Protein AF-A0A7V6CQY5-F1 (afdb_monomer)

Foldseek 3Di:
DPPPWPDQPDPQAAALLVDDLVRSLCCLLPDDCVVLGHYTHPDLQSVLVSLLVCLQCLLVVLVVGDLVSVLSSLCCCLAPSNVNLVSLVPPVHDLVSSLSNLQSNLRNLQNHVLPCLPVHLNPSLLCNLVSNQVCHLCNPVHADPVRCCVVLVDPLVVLLVCLLPDPVLLVSLLVVLVVSLVPDDPSSVSSLVSNLVSLLSQCVSPRPSSVSSSLSSLLRSSHNCSLVSLVVVCVVCVVVDDSVRSSVSSSSNSSSDD

Structure (mmCIF, N/CA/C/O backbone):
data_AF-A0A7V6CQY5-F1
#
_entry.id   AF-A0A7V6CQY5-F1
#
loop_
_atom_site.group_PDB
_atom_site.id
_atom_site.type_symbol
_atom_site.label_atom_id
_atom_site.label_alt_id
_atom_site.label_comp_id
_atom_site.label_asym_id
_atom_site.label_entity_id
_atom_site.label_seq_id
_atom_site.pdbx_PDB_ins_code
_atom_site.Cartn_x
_atom_site.Cartn_y
_atom_site.Cartn_z
_atom_site.occupancy
_atom_site.B_iso_or_equiv
_atom_site.auth_seq_id
_atom_site.auth_comp_id
_atom_site.auth_asym_id
_atom_site.auth_atom_id
_atom_site.pdbx_PDB_model_num
ATOM 1 N N . MET A 1 1 ? 4.030 -16.998 19.213 1.00 42.91 1 MET A N 1
ATOM 2 C CA . MET A 1 1 ? 3.483 -15.750 18.645 1.00 42.91 1 MET A CA 1
ATOM 3 C C . MET A 1 1 ? 3.712 -14.657 19.669 1.00 42.91 1 MET A C 1
ATOM 5 O O . MET A 1 1 ? 3.220 -14.803 20.781 1.00 42.91 1 MET A O 1
ATOM 9 N N . ARG A 1 2 ? 4.532 -13.644 19.360 1.00 42.75 2 ARG A N 1
ATOM 10 C CA . ARG A 1 2 ? 4.575 -12.419 20.173 1.00 42.75 2 ARG A CA 1
ATOM 11 C C . ARG A 1 2 ? 3.208 -11.740 20.040 1.00 42.75 2 ARG A C 1
ATOM 13 O O . ARG A 1 2 ? 2.642 -11.763 18.952 1.00 42.75 2 ARG A O 1
ATOM 20 N N . SER A 1 3 ? 2.668 -11.219 21.139 1.00 47.09 3 SER A N 1
ATOM 21 C CA . SER A 1 3 ? 1.456 -10.394 21.109 1.00 47.09 3 SER A CA 1
ATOM 22 C C . SER A 1 3 ? 1.704 -9.209 20.171 1.00 47.09 3 SER A C 1
ATOM 24 O O . SER A 1 3 ? 2.666 -8.476 20.383 1.00 47.09 3 SER A O 1
ATOM 26 N N . LEU A 1 4 ? 0.886 -9.065 19.124 1.00 56.53 4 LEU A N 1
ATOM 27 C CA . LEU A 1 4 ? 0.961 -7.964 18.150 1.00 56.53 4 LEU A CA 1
ATOM 28 C C . LEU A 1 4 ? 0.253 -6.692 18.648 1.00 56.53 4 LEU A C 1
ATOM 30 O O . LEU A 1 4 ? 0.116 -5.722 17.907 1.00 56.53 4 LEU A O 1
ATOM 34 N N . HIS A 1 5 ? -0.235 -6.693 19.888 1.00 58.59 5 HIS A N 1
ATOM 35 C CA . HIS A 1 5 ? -0.954 -5.563 20.461 1.00 58.59 5 HIS A CA 1
ATOM 36 C C . HIS A 1 5 ? 0.033 -4.519 20.988 1.00 58.59 5 HIS A C 1
ATOM 38 O O . HIS A 1 5 ? 1.036 -4.890 21.594 1.00 58.59 5 HIS A O 1
ATOM 44 N N . HIS A 1 6 ? -0.271 -3.228 20.806 1.00 62.59 6 HIS A N 1
ATOM 45 C CA . HIS A 1 6 ? 0.253 -2.174 21.680 1.00 62.59 6 HIS A CA 1
ATOM 46 C C . HIS A 1 6 ? -0.588 -2.242 22.958 1.00 62.59 6 HIS A C 1
ATOM 48 O O . HIS A 1 6 ? -1.720 -1.754 22.936 1.00 62.59 6 HIS A O 1
ATOM 54 N N . PRO A 1 7 ? -0.122 -2.908 24.030 1.00 66.19 7 PRO A N 1
ATOM 55 C CA . PRO A 1 7 ? -0.885 -2.995 25.264 1.00 66.19 7 PRO A CA 1
ATOM 56 C C . PRO A 1 7 ? -0.949 -1.597 25.878 1.00 66.19 7 PRO A C 1
ATOM 58 O O . PRO A 1 7 ? 0.042 -0.871 25.859 1.00 66.19 7 PRO A O 1
ATOM 61 N N . CYS A 1 8 ? -2.095 -1.215 26.433 1.00 74.12 8 CYS A N 1
ATOM 62 C CA . CYS A 1 8 ? -2.159 -0.006 27.247 1.00 74.12 8 CYS A CA 1
ATOM 63 C C . CYS A 1 8 ? -1.374 -0.285 28.534 1.00 74.12 8 CYS A C 1
ATOM 65 O O . CYS A 1 8 ? -1.785 -1.123 29.338 1.00 74.12 8 CYS A O 1
ATOM 67 N N . TYR A 1 9 ? -0.201 0.335 28.675 1.00 69.00 9 TYR A N 1
ATOM 68 C CA . TYR A 1 9 ? 0.707 0.064 29.792 1.00 69.00 9 TYR A CA 1
ATOM 69 C C . TYR A 1 9 ? 0.370 0.879 31.048 1.00 69.00 9 TYR A C 1
ATOM 71 O O . TYR A 1 9 ? 0.763 0.466 32.138 1.00 69.00 9 TYR A O 1
ATOM 79 N N . ASP A 1 10 ? -0.349 2.000 30.908 1.00 74.19 10 ASP A N 1
ATOM 80 C CA . ASP A 1 10 ? -0.684 2.922 32.002 1.00 74.19 10 ASP A CA 1
ATOM 81 C C . ASP A 1 10 ? -1.970 3.730 31.703 1.00 74.19 10 ASP A C 1
ATOM 83 O O . ASP A 1 10 ? -2.421 3.778 30.556 1.00 74.19 10 ASP A O 1
ATOM 87 N N . GLU A 1 11 ? -2.537 4.397 32.717 1.00 70.56 11 GLU A N 1
ATOM 88 C CA . GLU A 1 11 ? -3.735 5.259 32.639 1.00 70.56 11 GLU A CA 1
ATOM 89 C C . GLU A 1 11 ? -3.564 6.465 31.694 1.00 70.56 11 GLU A C 1
ATOM 91 O O . GLU A 1 11 ? -4.552 7.061 31.271 1.00 70.56 11 GLU A O 1
ATOM 96 N N . GLY A 1 12 ? -2.324 6.823 31.343 1.00 80.81 12 GLY A N 1
ATOM 97 C CA . GLY A 1 12 ? -2.016 7.921 30.420 1.00 80.81 12 GLY A CA 1
ATOM 98 C C . GLY A 1 12 ? -2.133 7.572 28.933 1.00 80.81 12 GLY A C 1
ATOM 99 O O . GLY A 1 12 ? -2.100 8.478 28.103 1.00 80.81 12 GLY A O 1
ATOM 100 N N . PHE A 1 13 ? -2.264 6.288 28.584 1.00 90.19 13 PHE A N 1
ATOM 101 C CA . PHE A 1 13 ? -2.340 5.859 27.188 1.00 90.19 13 PHE A CA 1
ATOM 102 C C . PHE A 1 13 ? -3.723 6.131 26.602 1.00 90.19 13 PHE A C 1
ATOM 104 O O . PHE A 1 13 ? -4.746 5.709 27.143 1.00 90.19 13 PHE A O 1
ATOM 111 N N . ILE A 1 14 ? -3.745 6.761 25.433 1.00 92.31 14 ILE A N 1
ATOM 112 C CA . ILE A 1 14 ? -4.969 6.943 24.660 1.00 92.31 14 ILE A CA 1
ATOM 113 C C . ILE A 1 14 ? -5.250 5.658 23.871 1.00 92.31 14 ILE A C 1
ATOM 115 O O . ILE A 1 14 ? -4.503 5.300 22.963 1.00 92.31 14 ILE A O 1
ATOM 119 N N . ASP A 1 15 ? -6.340 4.955 24.181 1.00 94.81 15 ASP A N 1
ATOM 120 C CA . ASP A 1 15 ? -6.792 3.840 23.344 1.00 94.81 15 ASP A CA 1
ATOM 121 C C . ASP A 1 15 ? -7.503 4.373 22.096 1.00 94.81 15 ASP A C 1
ATOM 123 O O . ASP A 1 15 ? -8.650 4.826 22.164 1.00 94.81 15 ASP A O 1
ATOM 127 N N . LEU A 1 16 ? -6.844 4.264 20.940 1.00 96.00 16 LEU A N 1
ATOM 128 C CA . LEU A 1 16 ? -7.376 4.720 19.649 1.00 96.00 16 LEU A CA 1
ATOM 129 C C . LEU A 1 16 ? -8.684 4.022 19.264 1.00 96.00 16 LEU A C 1
ATOM 131 O O . LEU A 1 16 ? -9.438 4.522 18.435 1.00 96.00 16 LEU A O 1
ATOM 135 N N . THR A 1 17 ? -8.950 2.854 19.847 1.00 96.88 17 THR A N 1
ATOM 136 C CA . THR A 1 17 ? -10.149 2.060 19.566 1.00 96.88 17 THR A CA 1
ATOM 137 C C . THR A 1 17 ? -11.278 2.294 20.564 1.00 96.88 17 THR A C 1
ATOM 139 O O . THR A 1 17 ? -12.384 1.788 20.361 1.00 96.88 17 THR A O 1
ATOM 142 N N . SER A 1 18 ? -11.030 3.097 21.603 1.00 96.25 18 SER A N 1
ATOM 143 C CA . SER A 1 18 ? -12.064 3.556 22.533 1.00 96.25 18 SER A CA 1
ATOM 144 C C . SER A 1 18 ? -12.901 4.702 21.950 1.00 96.25 18 SER A C 1
ATOM 146 O O . SER A 1 18 ? -14.111 4.738 22.178 1.00 96.25 18 SER A O 1
ATOM 148 N N . MET A 1 19 ? -12.276 5.567 21.141 1.00 97.75 19 MET A N 1
ATOM 149 C CA . MET A 1 19 ? -12.916 6.663 20.403 1.00 97.75 19 MET A CA 1
ATOM 150 C C . MET A 1 19 ? -13.931 6.139 19.392 1.00 97.75 19 MET A C 1
ATOM 152 O O . MET A 1 19 ? -13.781 5.022 18.876 1.00 97.75 19 MET A O 1
ATOM 156 N N . ASP A 1 20 ? -14.940 6.940 19.053 1.00 98.31 20 ASP A N 1
ATOM 157 C CA . ASP A 1 20 ? -15.714 6.709 17.833 1.00 98.31 20 ASP A CA 1
ATOM 158 C C . ASP A 1 20 ? -14.904 7.045 16.562 1.00 98.31 20 ASP A C 1
ATOM 160 O O . ASP A 1 20 ? -13.741 7.442 16.626 1.00 98.31 20 ASP A O 1
ATOM 164 N N . TYR A 1 21 ? -15.478 6.793 15.383 1.00 98.50 21 TYR A N 1
ATOM 165 C CA . TYR A 1 21 ? -14.755 6.986 14.125 1.00 98.50 21 TYR A CA 1
ATOM 166 C C . TYR A 1 21 ? -14.420 8.457 13.838 1.00 98.50 21 TYR A C 1
ATOM 168 O O . TYR A 1 21 ? -13.331 8.727 13.336 1.00 98.50 21 TYR A O 1
ATOM 176 N N . GLU A 1 22 ? -15.324 9.399 14.123 1.00 98.44 22 GLU A N 1
ATOM 177 C CA . GLU A 1 22 ? -15.072 10.814 13.819 1.00 98.44 22 GLU A CA 1
ATOM 178 C C . GLU A 1 22 ? -14.098 11.417 14.839 1.00 98.44 22 GLU A C 1
ATOM 180 O O . GLU A 1 22 ? -13.210 12.168 14.444 1.00 98.44 22 GLU A O 1
ATOM 185 N N . GLU A 1 23 ? -14.187 11.014 16.112 1.00 98.25 23 GLU A N 1
ATOM 186 C CA . GLU A 1 23 ? -13.198 11.353 17.144 1.00 98.25 23 GLU A CA 1
ATOM 187 C C . GLU A 1 23 ? -11.804 10.815 16.785 1.00 98.25 23 GLU A C 1
ATOM 189 O O . GLU A 1 23 ? -10.815 11.548 16.839 1.00 98.25 23 GLU A O 1
ATOM 194 N N . TRP A 1 24 ? -11.719 9.549 16.358 1.00 98.38 24 TRP A N 1
ATOM 195 C CA . TRP A 1 24 ? -10.468 8.941 15.901 1.00 98.38 24 TRP A CA 1
ATOM 196 C C . TRP A 1 24 ? -9.903 9.664 14.675 1.00 98.38 24 TRP A C 1
ATOM 198 O O . TRP A 1 24 ? -8.702 9.926 14.608 1.00 98.38 24 TRP A O 1
ATOM 208 N N . LEU A 1 25 ? -10.758 10.017 13.711 1.00 98.31 25 LEU A N 1
ATOM 209 C CA . LEU A 1 25 ? -10.354 10.725 12.499 1.00 98.31 25 LEU A CA 1
ATOM 210 C C . LEU A 1 25 ? -9.819 12.124 12.827 1.00 98.31 25 LEU A C 1
ATOM 212 O O . LEU A 1 25 ? -8.754 12.506 12.343 1.00 98.31 25 LEU A O 1
ATOM 216 N N . GLU A 1 26 ? -10.523 12.876 13.673 1.00 98.12 26 GLU A N 1
ATOM 217 C CA . GLU A 1 26 ? -10.057 14.174 14.151 1.00 98.12 26 GLU A CA 1
ATOM 218 C C . GLU A 1 26 ? -8.708 14.041 14.860 1.00 98.12 26 GLU A C 1
ATOM 220 O O . GLU A 1 26 ? -7.764 14.748 14.502 1.00 98.12 26 GLU A O 1
ATOM 225 N N . TRP A 1 27 ? -8.578 13.089 15.787 1.00 97.31 27 TRP A N 1
ATOM 226 C CA . TRP A 1 27 ? -7.331 12.849 16.507 1.00 97.31 27 TRP A CA 1
ATOM 227 C C . TRP A 1 27 ? -6.171 12.516 15.556 1.00 97.31 27 TRP A C 1
ATOM 229 O O . TRP A 1 27 ? -5.102 13.114 15.662 1.00 97.31 27 TRP A O 1
ATOM 239 N N . VAL A 1 28 ? -6.375 11.627 14.579 1.00 97.38 28 VAL A N 1
ATOM 240 C CA . VAL A 1 28 ? -5.326 11.215 13.633 1.00 97.38 28 VAL A CA 1
ATOM 241 C C . VAL A 1 28 ? -4.841 12.375 12.759 1.00 97.38 28 VAL A C 1
ATOM 243 O O . VAL A 1 28 ? -3.640 12.480 12.522 1.00 97.38 28 VAL A O 1
ATOM 246 N N . PHE A 1 29 ? -5.736 13.246 12.287 1.00 97.50 29 PHE A N 1
ATOM 247 C CA . PHE A 1 29 ? -5.383 14.302 11.327 1.00 97.50 29 PHE A CA 1
ATOM 248 C C . PHE A 1 29 ? -5.033 15.654 11.966 1.00 97.50 29 PHE A C 1
ATOM 250 O O . PHE A 1 29 ? -4.546 16.548 11.272 1.00 97.50 29 PHE A O 1
ATOM 257 N N . THR A 1 30 ? -5.283 15.842 13.265 1.00 96.69 30 THR A N 1
ATOM 258 C CA . THR A 1 30 ? -5.016 17.122 13.952 1.00 96.69 30 THR A CA 1
ATOM 259 C C . THR A 1 30 ? -3.941 17.040 15.030 1.00 96.69 30 THR A C 1
ATOM 261 O O . THR A 1 30 ? -3.358 18.071 15.368 1.00 96.69 30 THR A O 1
ATOM 264 N N . THR A 1 31 ? -3.650 15.846 15.551 1.00 94.31 31 THR A N 1
ATOM 265 C CA . THR A 1 31 ? -2.632 15.662 16.590 1.00 94.31 31 THR A CA 1
ATOM 266 C C . THR A 1 31 ? -1.228 15.804 16.015 1.00 94.31 31 THR A C 1
ATOM 268 O O . THR A 1 31 ? -0.901 15.245 14.968 1.00 94.31 31 THR A O 1
ATOM 271 N N . ASP A 1 32 ? -0.365 16.519 16.736 1.00 91.81 32 ASP A N 1
ATOM 272 C CA . ASP A 1 32 ? 1.054 16.598 16.409 1.00 91.81 32 ASP A CA 1
ATOM 273 C C . ASP A 1 32 ? 1.789 15.309 16.818 1.00 91.81 32 ASP A C 1
ATOM 275 O O . ASP A 1 32 ? 2.324 15.177 17.921 1.00 91.81 32 ASP A O 1
ATOM 279 N N . HIS A 1 33 ? 1.849 14.355 15.891 1.00 88.06 33 HIS A N 1
ATOM 280 C CA . HIS A 1 33 ? 2.506 13.060 16.099 1.00 88.06 33 HIS A CA 1
ATOM 281 C C . HIS A 1 33 ? 4.034 13.137 16.197 1.00 88.06 33 HIS A C 1
ATOM 283 O O . HIS A 1 33 ? 4.677 12.140 16.524 1.00 88.06 33 HIS A O 1
ATOM 289 N N . THR A 1 34 ? 4.649 14.304 15.958 1.00 84.00 34 THR A N 1
ATOM 290 C CA . THR A 1 34 ? 6.104 14.463 16.150 1.00 84.00 34 THR A CA 1
ATOM 291 C C . THR A 1 34 ? 6.509 14.364 17.620 1.00 84.00 34 THR A C 1
ATOM 293 O O . THR A 1 34 ? 7.675 14.105 17.922 1.00 84.00 34 THR A O 1
ATOM 296 N N . GLN A 1 35 ? 5.540 14.504 18.528 1.00 84.25 35 GLN A N 1
ATOM 297 C CA . GLN A 1 35 ? 5.728 14.384 19.971 1.00 84.25 35 GLN A CA 1
ATOM 298 C C . GLN A 1 35 ? 5.578 12.950 20.488 1.00 84.25 35 GLN A C 1
ATOM 300 O O . GLN A 1 35 ? 5.728 12.747 21.688 1.00 84.25 35 GLN A O 1
ATOM 305 N N . TRP A 1 36 ? 5.335 11.969 19.605 1.00 79.00 36 TRP A N 1
ATOM 306 C CA . TRP A 1 36 ? 5.190 10.551 19.959 1.00 79.00 36 TRP A CA 1
ATOM 307 C C . TRP A 1 36 ? 4.171 10.340 21.089 1.00 79.00 36 TRP A C 1
ATOM 309 O O . TRP A 1 36 ? 4.553 9.921 22.181 1.00 79.00 36 TRP A O 1
ATOM 319 N N . PRO A 1 37 ? 2.885 10.667 20.861 1.00 81.88 37 PRO A N 1
ATOM 320 C CA . PRO A 1 37 ? 1.874 10.523 21.900 1.00 81.88 37 PRO A CA 1
ATOM 321 C C . PRO A 1 37 ? 1.794 9.070 22.387 1.00 81.88 37 PRO A C 1
ATOM 323 O O . PRO A 1 37 ? 1.892 8.136 21.592 1.00 81.88 37 PRO A O 1
ATOM 326 N N . ASP A 1 38 ? 1.574 8.880 23.686 1.00 88.69 38 ASP A N 1
ATOM 327 C CA . ASP A 1 38 ? 1.343 7.557 24.261 1.00 88.69 38 ASP A CA 1
ATOM 328 C C . ASP A 1 38 ? -0.057 7.059 23.868 1.00 88.69 38 ASP A C 1
ATOM 330 O O . ASP A 1 38 ? -1.081 7.574 24.329 1.00 88.69 38 ASP A O 1
ATOM 334 N N . PHE A 1 39 ? -0.120 6.047 23.000 1.00 92.38 39 PHE A N 1
ATOM 335 C CA . PHE A 1 39 ? -1.376 5.440 22.560 1.00 92.38 39 PHE A CA 1
ATOM 336 C C . PHE A 1 39 ? -1.310 3.911 22.548 1.00 92.38 39 PHE A C 1
ATOM 338 O O . PHE A 1 39 ? -0.245 3.291 22.500 1.00 92.38 39 PHE A O 1
ATOM 345 N N . CYS A 1 40 ? -2.481 3.285 22.579 1.00 93.38 40 CYS A N 1
ATOM 346 C CA . CYS A 1 40 ? -2.646 1.842 22.469 1.00 93.38 40 CYS A CA 1
ATOM 347 C C . CYS A 1 40 ? -3.821 1.476 21.553 1.00 93.38 40 CYS A C 1
ATOM 349 O O . CYS A 1 40 ? -4.561 2.336 21.074 1.00 93.38 40 CYS A O 1
ATOM 351 N N . VAL A 1 41 ? -3.952 0.177 21.268 1.00 94.69 41 VAL A N 1
ATOM 352 C CA . VAL A 1 41 ? -5.005 -0.384 20.408 1.00 94.69 41 VAL A CA 1
ATOM 353 C C . VAL A 1 41 ? -5.525 -1.658 21.068 1.00 94.69 41 VAL A C 1
ATOM 355 O O . VAL A 1 41 ? -4.860 -2.697 21.003 1.00 94.69 41 VAL A O 1
ATOM 358 N N . GLN A 1 42 ? -6.692 -1.579 21.713 1.00 94.00 42 GLN A N 1
ATOM 359 C CA . GLN A 1 42 ? -7.313 -2.735 22.376 1.00 94.00 42 GLN A CA 1
ATOM 360 C C . GLN A 1 42 ? -8.185 -3.579 21.438 1.00 94.00 42 GLN A C 1
ATOM 362 O O . GLN A 1 42 ? -8.253 -4.795 21.617 1.00 94.00 42 GLN A O 1
ATOM 367 N N . ASP A 1 43 ? -8.805 -2.967 20.422 1.00 96.19 43 ASP A N 1
ATOM 368 C CA . ASP A 1 43 ? -9.636 -3.646 19.416 1.00 96.19 43 ASP A CA 1
ATOM 369 C C . ASP A 1 43 ? -9.054 -3.486 17.991 1.00 96.19 43 ASP A C 1
ATOM 371 O O . ASP A 1 43 ?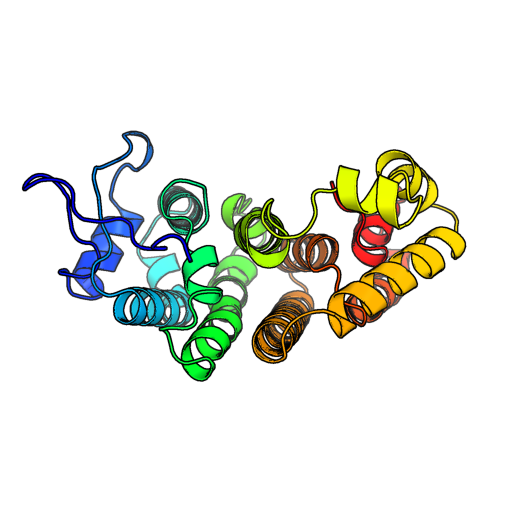 -9.433 -2.582 17.234 1.00 96.19 43 ASP A O 1
ATOM 375 N N . PRO A 1 44 ? -8.114 -4.363 17.587 1.00 96.56 44 PRO A N 1
ATOM 376 C CA . PRO A 1 44 ? -7.499 -4.313 16.263 1.00 96.56 44 PRO A CA 1
ATOM 377 C C . PRO A 1 44 ? -8.490 -4.397 15.099 1.00 96.56 44 PRO A C 1
ATOM 379 O O . PRO A 1 44 ? -8.271 -3.769 14.062 1.00 96.56 44 PRO A O 1
ATOM 382 N N . GLU A 1 45 ? -9.584 -5.154 15.242 1.00 97.75 45 GLU A N 1
ATOM 383 C CA . GLU A 1 45 ? -10.588 -5.264 14.182 1.00 97.75 45 GLU A CA 1
ATOM 384 C C . GLU A 1 45 ? -11.321 -3.931 13.995 1.00 97.75 45 GLU A C 1
ATOM 386 O O . GLU A 1 45 ? -11.531 -3.492 12.857 1.00 97.75 45 GLU A O 1
ATOM 391 N N . ARG A 1 46 ? -11.656 -3.241 15.091 1.00 98.19 46 ARG A N 1
ATOM 392 C CA . ARG A 1 46 ? -12.235 -1.893 15.037 1.00 98.19 46 ARG A CA 1
ATOM 393 C C . ARG A 1 46 ? -11.291 -0.892 14.380 1.00 98.19 46 ARG A C 1
ATOM 395 O O . ARG A 1 46 ? -11.739 -0.152 13.507 1.00 98.19 46 ARG A O 1
ATOM 402 N N . LEU A 1 47 ? -9.996 -0.926 14.701 1.00 98.19 47 LEU A N 1
ATOM 403 C CA . LEU A 1 47 ? -9.006 -0.075 14.032 1.00 98.19 47 LEU A CA 1
ATOM 404 C C . LEU A 1 47 ? -8.938 -0.347 12.518 1.00 98.19 47 LEU A C 1
ATOM 406 O O . LEU A 1 47 ? -8.890 0.591 11.722 1.00 98.19 47 LEU A O 1
ATOM 410 N N . VAL A 1 48 ? -8.987 -1.616 12.093 1.00 98.50 48 VAL A N 1
ATOM 411 C CA . VAL A 1 48 ? -9.049 -1.966 10.662 1.00 98.50 48 VAL A CA 1
ATOM 412 C C . VAL A 1 48 ? -10.324 -1.424 10.009 1.00 98.50 48 VAL A C 1
ATOM 414 O O . VAL A 1 48 ? -10.260 -0.911 8.891 1.00 98.50 48 VAL A O 1
ATOM 417 N N . ASN A 1 49 ? -11.470 -1.481 10.693 1.00 98.75 49 ASN A N 1
ATOM 418 C CA . ASN A 1 49 ? -12.716 -0.895 10.190 1.00 98.75 49 ASN A CA 1
ATOM 419 C C . ASN A 1 49 ? -12.625 0.637 10.057 1.00 98.75 49 ASN A C 1
ATOM 421 O O . ASN A 1 49 ? -13.073 1.172 9.042 1.00 98.75 49 ASN A O 1
ATOM 425 N N . TYR A 1 50 ? -12.001 1.332 11.015 1.00 98.75 50 TYR A N 1
ATOM 426 C CA . TYR A 1 50 ? -11.742 2.775 10.915 1.00 98.75 50 TYR A CA 1
ATOM 427 C C . TYR A 1 50 ? -10.861 3.111 9.724 1.00 98.75 50 TYR A C 1
ATOM 429 O O . TYR A 1 50 ? -11.198 3.997 8.943 1.00 98.75 50 TYR A O 1
ATOM 437 N N . PHE A 1 51 ? -9.793 2.349 9.506 1.00 98.62 51 PHE A N 1
ATOM 438 C CA . PHE A 1 51 ? -8.923 2.559 8.357 1.00 98.62 51 PHE A CA 1
ATOM 439 C C . PHE A 1 51 ? -9.648 2.312 7.020 1.00 98.62 51 PHE A C 1
ATOM 441 O O . PHE A 1 51 ? -9.508 3.101 6.085 1.00 98.62 51 PHE A O 1
ATOM 448 N N . ILE A 1 52 ? -10.482 1.265 6.926 1.00 98.81 52 ILE A N 1
ATOM 449 C CA . ILE A 1 52 ? -11.343 1.016 5.753 1.00 98.81 52 ILE A CA 1
ATOM 450 C C . ILE A 1 52 ? -12.252 2.221 5.485 1.00 98.81 52 ILE A C 1
ATOM 452 O O . ILE A 1 52 ? -12.371 2.662 4.337 1.00 98.81 52 ILE A O 1
ATOM 456 N N . GLN A 1 53 ? -12.913 2.729 6.528 1.00 98.75 53 GLN A N 1
ATOM 457 C CA . GLN A 1 53 ? -13.837 3.853 6.414 1.00 98.75 53 GLN A CA 1
ATOM 458 C C . GLN A 1 53 ? -13.102 5.140 6.024 1.00 98.75 53 GLN A C 1
ATOM 460 O O . GLN A 1 53 ? -13.518 5.795 5.072 1.00 98.75 53 GLN A O 1
ATOM 465 N N . MET A 1 54 ? -11.950 5.418 6.639 1.00 98.62 54 MET A N 1
ATOM 466 C CA . MET A 1 54 ? -11.069 6.536 6.291 1.00 98.62 54 MET A CA 1
ATOM 467 C C . MET A 1 54 ? -10.679 6.499 4.817 1.00 98.62 54 MET A C 1
ATOM 469 O O . MET A 1 54 ? -10.804 7.499 4.112 1.00 98.62 54 MET A O 1
ATOM 473 N N . CYS A 1 55 ? -10.242 5.339 4.317 1.00 98.75 55 CYS A N 1
ATOM 474 C CA . CYS A 1 55 ? -9.907 5.200 2.909 1.00 98.75 55 CYS A CA 1
ATOM 475 C C . CYS A 1 55 ? -11.101 5.534 2.007 1.00 98.75 55 CYS A C 1
ATOM 477 O O . CYS A 1 55 ? -10.935 6.267 1.039 1.00 98.75 55 CYS A O 1
ATOM 479 N N . ARG A 1 56 ? -12.306 5.043 2.313 1.00 98.69 56 ARG A N 1
ATOM 480 C CA . ARG A 1 56 ? -13.518 5.320 1.516 1.00 98.69 56 ARG A CA 1
ATOM 481 C C . ARG A 1 56 ? -13.961 6.783 1.584 1.00 98.69 56 ARG A C 1
ATOM 483 O O . ARG A 1 56 ? -14.462 7.313 0.595 1.00 98.69 56 ARG A O 1
ATOM 490 N N . ASP A 1 57 ? -13.731 7.436 2.716 1.00 98.44 57 ASP A N 1
ATOM 491 C CA . ASP A 1 57 ? -14.098 8.829 2.967 1.00 98.44 57 ASP A CA 1
ATOM 492 C C . ASP A 1 57 ? -13.052 9.834 2.464 1.00 98.44 57 ASP A C 1
ATOM 494 O O . ASP A 1 57 ? -13.212 11.042 2.654 1.00 98.44 57 ASP A O 1
ATOM 498 N N . PHE A 1 58 ? -11.985 9.387 1.795 1.00 98.31 58 PHE A N 1
ATOM 499 C CA . PHE A 1 58 ? -10.832 10.248 1.525 1.00 98.31 58 PHE A CA 1
ATOM 500 C C . PHE A 1 58 ? -11.154 11.478 0.660 1.00 98.31 58 PHE A C 1
ATOM 502 O O . PHE A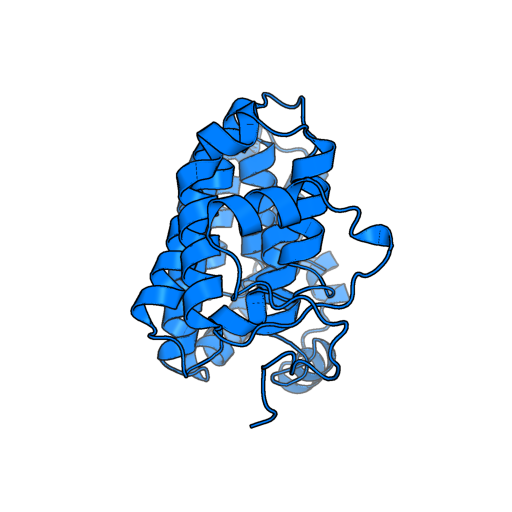 1 58 ? -10.513 12.517 0.796 1.00 98.31 58 PHE A O 1
ATOM 509 N N . ALA A 1 59 ? -12.200 11.419 -0.174 1.00 98.00 59 ALA A N 1
ATOM 510 C CA . ALA A 1 59 ? -12.708 12.586 -0.904 1.00 98.00 59 ALA A CA 1
ATOM 511 C C . ALA A 1 59 ? -13.187 13.719 0.026 1.00 98.00 59 ALA A C 1
ATOM 513 O O . ALA A 1 59 ? -13.073 14.897 -0.318 1.00 98.00 59 ALA A O 1
ATOM 514 N N . ARG A 1 60 ? -13.791 13.363 1.169 1.00 98.25 60 ARG A N 1
ATOM 515 C CA . ARG A 1 60 ? -14.243 14.291 2.215 1.00 98.25 60 ARG A CA 1
ATOM 516 C C . ARG A 1 60 ? -13.052 14.765 3.039 1.00 98.25 60 ARG A C 1
ATOM 518 O O . ARG A 1 60 ? -12.883 15.970 3.189 1.00 98.25 60 ARG A O 1
ATOM 525 N N . ILE A 1 61 ? -12.222 13.831 3.502 1.00 98.38 61 ILE A N 1
ATOM 526 C CA . ILE A 1 61 ? -11.017 14.110 4.302 1.00 98.38 61 ILE A CA 1
ATOM 527 C C . ILE A 1 61 ? -10.119 15.111 3.570 1.00 98.38 61 ILE A C 1
ATOM 529 O O . ILE A 1 61 ? -9.752 16.139 4.131 1.00 98.38 61 ILE A O 1
ATOM 533 N N . GLY A 1 62 ? -9.878 14.886 2.277 1.00 97.19 62 GLY A N 1
ATOM 534 C CA . GLY A 1 62 ? -9.070 15.761 1.431 1.00 97.19 62 GLY A CA 1
ATOM 535 C C . GLY A 1 62 ? -9.600 17.188 1.245 1.00 97.19 62 GLY A C 1
ATOM 536 O O . GLY A 1 62 ? -8.876 18.037 0.738 1.00 97.19 62 GLY A O 1
ATOM 537 N N . LYS A 1 63 ? -10.858 17.466 1.617 1.00 97.44 63 LYS A N 1
ATOM 538 C CA . LYS A 1 63 ? -11.432 18.825 1.646 1.00 97.44 63 LYS A CA 1
ATOM 539 C C . LYS A 1 63 ? -11.370 19.462 3.032 1.00 97.44 63 LYS A C 1
ATOM 541 O O . LYS A 1 63 ? -11.493 20.677 3.135 1.00 97.44 63 LYS A O 1
ATOM 546 N N . GLN A 1 64 ? -11.285 18.641 4.074 1.00 98.19 64 GLN A N 1
ATOM 547 C CA . GLN A 1 64 ? -11.378 19.058 5.468 1.00 98.19 64 GLN A CA 1
ATOM 548 C C . GLN A 1 64 ? -10.004 19.382 6.058 1.00 98.19 64 GLN A C 1
ATOM 550 O O . GLN A 1 64 ? -9.894 20.326 6.836 1.00 98.19 64 GLN A O 1
ATOM 555 N N . TYR A 1 65 ? -8.976 18.628 5.673 1.00 97.56 65 TYR A N 1
ATOM 556 C CA . TYR A 1 65 ? -7.629 18.738 6.228 1.00 97.56 65 TYR A CA 1
ATOM 557 C C . TYR A 1 65 ? -6.637 19.286 5.201 1.00 97.56 65 TYR A C 1
ATOM 559 O O . TYR A 1 65 ? -6.812 19.108 3.992 1.00 97.56 65 TYR A O 1
ATOM 567 N N . SER A 1 66 ? -5.595 19.964 5.685 1.00 96.00 66 SER A N 1
ATOM 568 C CA . SER A 1 66 ? -4.515 20.465 4.833 1.00 96.00 66 SER A CA 1
ATOM 569 C C . SER A 1 66 ? -3.645 19.323 4.293 1.00 96.00 66 SER A C 1
ATOM 571 O O . SER A 1 66 ? -3.682 18.196 4.790 1.00 96.00 66 SER A O 1
ATOM 573 N N . HIS A 1 67 ? -2.831 19.605 3.274 1.00 95.75 67 HIS A N 1
ATOM 574 C CA . HIS A 1 67 ? -1.898 18.616 2.724 1.00 95.75 67 HIS A CA 1
ATOM 575 C C . HIS A 1 67 ? -0.885 18.134 3.768 1.00 95.75 67 HIS A C 1
ATOM 577 O O . HIS A 1 67 ? -0.570 16.949 3.808 1.00 95.75 67 HIS A O 1
ATOM 583 N N . GLU A 1 68 ? -0.422 19.031 4.638 1.00 94.00 68 GLU A N 1
ATOM 584 C CA . GLU A 1 68 ? 0.515 18.727 5.719 1.00 94.00 68 GLU A CA 1
ATOM 585 C C . GLU A 1 68 ? -0.119 17.791 6.753 1.00 94.00 68 GLU A C 1
ATOM 587 O O . GLU A 1 68 ? 0.499 16.806 7.146 1.00 94.00 68 GLU A O 1
ATOM 592 N N . GLN A 1 69 ? -1.373 18.051 7.136 1.00 95.88 69 GLN A N 1
ATOM 593 C CA . GLN A 1 69 ? -2.131 17.185 8.044 1.00 95.88 69 GLN A CA 1
ATOM 594 C C . GLN A 1 69 ? -2.348 15.792 7.450 1.00 95.88 69 GLN A C 1
ATOM 596 O O . GLN A 1 69 ? -2.202 14.787 8.141 1.00 95.88 69 GLN A O 1
ATOM 601 N N . ILE A 1 70 ? -2.670 15.722 6.155 1.00 96.56 70 ILE A N 1
ATOM 602 C CA . ILE A 1 70 ? -2.841 14.450 5.447 1.00 96.56 70 ILE A CA 1
ATOM 603 C C . ILE A 1 70 ? -1.525 13.672 5.404 1.00 96.56 70 ILE A C 1
ATOM 605 O O . ILE A 1 70 ? -1.521 12.477 5.695 1.00 96.56 70 ILE A O 1
ATOM 609 N N . ASP A 1 71 ? -0.413 14.329 5.071 1.00 94.38 71 ASP A N 1
ATOM 610 C CA . ASP A 1 71 ? 0.893 13.671 5.008 1.00 94.38 71 ASP A CA 1
ATOM 611 C C . ASP A 1 71 ? 1.319 13.162 6.393 1.00 94.38 71 ASP A C 1
ATOM 613 O O . ASP A 1 71 ? 1.684 11.994 6.539 1.00 94.38 71 ASP A O 1
ATOM 617 N N . GLN A 1 72 ? 1.170 13.992 7.431 1.00 94.75 72 GLN A N 1
ATOM 618 C CA . GLN A 1 72 ? 1.468 13.623 8.814 1.00 94.75 72 GLN A CA 1
ATOM 619 C C . GLN A 1 72 ? 0.617 12.439 9.295 1.00 94.75 72 GLN A C 1
ATOM 621 O O . GLN A 1 72 ? 1.155 11.511 9.899 1.00 94.75 72 GLN A O 1
ATOM 626 N N . ALA A 1 73 ? -0.687 12.436 9.001 1.00 96.31 73 ALA A N 1
ATOM 627 C CA . ALA A 1 73 ? -1.587 11.342 9.356 1.00 96.31 73 ALA A CA 1
ATOM 628 C C . ALA A 1 73 ? -1.176 10.022 8.691 1.00 96.31 73 ALA A C 1
ATOM 630 O O . ALA A 1 73 ? -1.133 8.980 9.345 1.00 96.31 73 ALA A O 1
ATOM 631 N N . ILE A 1 74 ? -0.832 10.050 7.400 1.00 95.75 74 ILE A N 1
ATOM 632 C CA . ILE A 1 74 ? -0.382 8.854 6.674 1.00 95.75 74 ILE A CA 1
ATOM 633 C C . ILE A 1 74 ? 0.917 8.316 7.277 1.00 95.75 74 ILE A C 1
ATOM 635 O O . ILE A 1 74 ? 1.026 7.110 7.519 1.00 95.75 74 ILE A O 1
ATOM 639 N N . TRP A 1 75 ? 1.878 9.198 7.563 1.00 94.19 75 TRP A N 1
ATOM 640 C CA . TRP A 1 75 ? 3.125 8.818 8.221 1.00 94.19 75 TRP A CA 1
ATOM 641 C C . TRP A 1 75 ? 2.880 8.213 9.600 1.00 94.19 75 TRP A C 1
ATOM 643 O O . TRP A 1 75 ? 3.418 7.144 9.883 1.00 94.19 75 TRP A O 1
ATOM 653 N N . PHE A 1 76 ? 2.035 8.826 10.429 1.00 95.12 76 PHE A N 1
ATOM 654 C CA . PHE A 1 76 ? 1.663 8.275 11.733 1.00 95.12 76 PHE A CA 1
ATOM 655 C C . PHE A 1 76 ? 1.083 6.860 11.609 1.00 95.12 76 PHE A C 1
ATOM 657 O O . PHE A 1 76 ? 1.563 5.927 12.257 1.00 95.12 76 PHE A O 1
ATOM 664 N N . LEU A 1 77 ? 0.087 6.683 10.732 1.00 95.88 77 LEU A N 1
ATOM 665 C CA . LEU A 1 77 ? -0.641 5.422 10.600 1.00 95.88 77 LEU A CA 1
ATOM 666 C C . LEU A 1 77 ? 0.248 4.279 10.091 1.00 95.88 77 LEU A C 1
ATOM 668 O O . LEU A 1 77 ? 0.133 3.147 10.560 1.00 95.88 77 LEU A O 1
ATOM 672 N N . LEU A 1 78 ? 1.098 4.544 9.099 1.00 94.19 78 LEU A N 1
ATOM 673 C CA . LEU A 1 78 ? 1.797 3.482 8.373 1.00 94.19 78 LEU A CA 1
ATOM 674 C C . LEU A 1 78 ? 3.226 3.233 8.866 1.00 94.19 78 LEU A C 1
ATOM 676 O O . LEU A 1 78 ? 3.724 2.121 8.704 1.00 94.19 78 LEU A O 1
ATOM 680 N N . SER A 1 79 ? 3.887 4.233 9.452 1.00 90.00 79 SER A N 1
ATOM 681 C CA . SER A 1 79 ? 5.283 4.117 9.895 1.00 90.00 79 SER A CA 1
ATOM 682 C C . SER A 1 79 ? 5.438 3.389 11.234 1.00 90.00 79 SER A C 1
ATOM 684 O O . SER A 1 79 ? 4.480 2.843 11.771 1.00 90.00 79 SER A O 1
ATOM 686 N N . 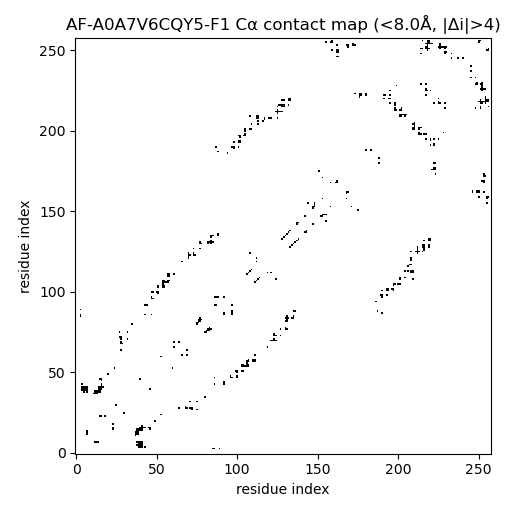ALA A 1 80 ? 6.654 3.419 11.790 1.00 85.25 80 ALA A N 1
ATOM 687 C CA . ALA A 1 80 ? 7.023 2.812 13.070 1.00 85.25 80 ALA A CA 1
ATOM 688 C C . ALA A 1 80 ? 6.214 3.313 14.284 1.00 85.25 80 ALA A C 1
ATOM 690 O O . ALA A 1 80 ? 6.346 2.750 15.365 1.00 85.25 80 ALA A O 1
ATOM 691 N N . GLN A 1 81 ? 5.419 4.378 14.133 1.00 87.62 81 GLN A N 1
ATOM 692 C CA . GLN A 1 81 ? 4.560 4.881 15.202 1.00 87.62 81 GLN A CA 1
ATOM 693 C C . GLN A 1 81 ? 3.400 3.910 15.454 1.00 87.62 81 GLN A C 1
ATOM 695 O O . GLN A 1 81 ? 3.383 3.266 16.498 1.00 87.62 81 GLN A O 1
ATOM 700 N N . LEU A 1 82 ? 2.461 3.757 14.510 1.00 92.12 82 LEU A N 1
ATOM 701 C CA . LEU A 1 82 ? 1.341 2.811 14.650 1.00 92.12 82 LEU A CA 1
ATOM 702 C C . LEU A 1 82 ? 1.605 1.432 14.023 1.00 92.12 82 LEU A C 1
ATOM 704 O O . LEU A 1 82 ? 1.016 0.440 14.459 1.00 92.12 82 LEU A O 1
ATOM 708 N N . GLU A 1 83 ? 2.445 1.368 12.989 1.00 91.56 83 GLU A N 1
ATOM 709 C CA . GLU A 1 83 ? 2.755 0.157 12.222 1.00 91.56 83 GLU A CA 1
ATOM 710 C C . GLU A 1 83 ? 1.498 -0.562 11.707 1.00 91.56 83 GLU A C 1
ATOM 712 O O . GLU A 1 83 ? 1.357 -1.781 11.835 1.00 91.56 83 GLU A O 1
ATOM 717 N N . PHE A 1 84 ? 0.546 0.174 11.114 1.00 94.94 84 PHE A N 1
ATOM 718 C CA . PHE A 1 84 ? -0.765 -0.387 10.758 1.00 94.94 84 PHE A CA 1
ATOM 719 C C . PHE A 1 84 ? -0.684 -1.658 9.886 1.00 94.94 84 PHE A C 1
ATOM 721 O O . PHE A 1 84 ? -1.537 -2.545 9.989 1.00 94.94 84 PHE A O 1
ATOM 728 N N . GLY A 1 85 ? 0.369 -1.796 9.070 1.00 93.25 85 GLY A N 1
ATOM 729 C CA . GLY A 1 85 ? 0.631 -2.990 8.261 1.00 93.25 85 GLY A CA 1
ATOM 730 C C . GLY A 1 85 ? 0.617 -4.305 9.054 1.00 93.25 85 GLY A C 1
ATOM 731 O O . GLY A 1 85 ? 0.216 -5.338 8.509 1.00 93.25 85 GLY A O 1
ATOM 732 N N . ARG A 1 86 ? 0.951 -4.288 10.351 1.00 92.00 86 ARG A N 1
ATOM 733 C CA . ARG A 1 86 ? 0.924 -5.480 11.213 1.00 92.00 86 ARG A CA 1
ATOM 734 C C . ARG A 1 86 ? -0.482 -6.049 11.407 1.00 92.00 86 ARG A C 1
ATOM 736 O O . ARG A 1 86 ? -0.640 -7.266 11.459 1.00 92.00 86 ARG A O 1
ATOM 743 N N . TYR A 1 87 ? -1.514 -5.202 11.429 1.00 95.19 87 TYR A N 1
ATOM 744 C CA . TYR A 1 87 ? -2.905 -5.643 11.589 1.00 95.19 87 TYR A CA 1
ATOM 745 C C . TYR A 1 87 ? -3.425 -6.357 10.335 1.00 95.19 87 TYR A C 1
ATOM 747 O O . TYR A 1 87 ? -4.299 -7.216 10.415 1.00 95.19 87 TYR A O 1
ATOM 755 N N . LEU A 1 88 ? -2.829 -6.102 9.165 1.00 95.69 88 LEU A N 1
ATOM 756 C CA . LEU A 1 88 ? -3.109 -6.880 7.953 1.00 95.69 88 LEU A CA 1
ATOM 757 C C . LEU A 1 88 ? -2.542 -8.307 8.020 1.00 95.69 88 LEU A C 1
ATOM 759 O O . LEU A 1 88 ? -2.948 -9.171 7.240 1.00 95.69 88 LEU A O 1
ATOM 763 N N . LEU A 1 89 ? -1.622 -8.584 8.943 1.00 92.62 89 LEU A N 1
ATOM 764 C CA . LEU A 1 89 ? -1.062 -9.916 9.179 1.00 92.62 89 LEU A CA 1
ATOM 765 C C . LEU A 1 89 ? -1.628 -10.590 10.432 1.00 92.62 89 LEU A C 1
ATOM 767 O O . LEU A 1 89 ? -1.380 -11.779 10.635 1.00 92.62 89 LEU A O 1
ATOM 771 N N . ASP A 1 90 ? -2.404 -9.867 11.237 1.00 93.75 90 ASP A N 1
ATOM 772 C CA . ASP A 1 90 ? -3.033 -10.403 12.435 1.00 93.75 90 ASP A CA 1
ATOM 773 C C . ASP A 1 90 ? -4.154 -11.382 12.060 1.00 93.75 90 ASP A C 1
ATOM 775 O O . ASP A 1 90 ? -5.204 -11.014 11.530 1.00 93.75 90 ASP A O 1
ATOM 779 N N . THR A 1 91 ? -3.924 -12.667 12.329 1.00 95.00 91 THR A N 1
ATOM 780 C CA . THR A 1 91 ? -4.873 -13.739 12.015 1.00 95.00 91 THR A CA 1
ATOM 781 C C . THR A 1 91 ? -6.090 -13.769 12.938 1.00 95.00 91 THR A C 1
ATOM 783 O O . THR A 1 91 ? -7.018 -14.524 12.657 1.00 95.00 91 THR A O 1
ATOM 786 N N . SER A 1 92 ? -6.102 -12.985 14.025 1.00 95.88 92 SER A N 1
ATOM 787 C CA . SER A 1 92 ? -7.313 -12.785 14.832 1.00 95.88 92 SER A CA 1
ATOM 788 C C . SER A 1 92 ? -8.362 -11.948 14.092 1.00 95.88 92 SER A C 1
ATOM 790 O O . SER A 1 92 ? -9.555 -12.132 14.319 1.00 95.88 92 SER A O 1
ATOM 792 N N . ILE A 1 93 ? -7.933 -11.107 13.142 1.00 97.94 93 ILE A N 1
ATOM 793 C CA . ILE A 1 93 ? -8.818 -10.312 12.292 1.00 97.94 93 ILE A CA 1
ATOM 794 C C . ILE A 1 93 ? -9.253 -11.160 11.082 1.00 97.94 93 ILE A C 1
ATOM 796 O O . ILE A 1 93 ? -8.396 -11.715 10.371 1.00 97.94 93 ILE A O 1
ATOM 800 N N . PRO A 1 94 ? -10.563 -11.245 10.772 1.00 98.25 94 PRO A N 1
ATOM 801 C CA . PRO A 1 94 ? -11.053 -12.019 9.636 1.00 98.25 94 PRO A CA 1
ATOM 802 C C . PRO A 1 94 ? -10.335 -11.663 8.328 1.00 98.25 94 PRO A C 1
ATOM 804 O O . PRO A 1 94 ? -10.200 -10.489 7.977 1.00 98.25 94 PRO A O 1
ATOM 807 N N . LEU A 1 95 ? -9.907 -12.675 7.560 1.00 98.19 95 LEU A N 1
ATOM 808 C CA . LEU A 1 95 ? -9.211 -12.458 6.282 1.00 98.19 95 LEU A CA 1
ATOM 809 C C . LEU A 1 95 ? -10.020 -11.551 5.341 1.00 98.19 95 LEU A C 1
ATOM 811 O O . LEU A 1 95 ? -9.448 -10.685 4.689 1.00 98.19 95 LEU A O 1
ATOM 815 N N . SER A 1 96 ? -11.348 -11.691 5.314 1.00 98.56 96 SER A N 1
ATOM 816 C CA . SER A 1 96 ? -12.237 -10.836 4.517 1.00 98.56 96 SER A CA 1
ATOM 817 C C . SER A 1 96 ? -12.076 -9.346 4.832 1.00 98.56 96 SER A C 1
ATOM 819 O O . SER A 1 96 ? -12.035 -8.544 3.905 1.00 98.56 96 SER A O 1
ATOM 821 N N . LYS A 1 97 ? -11.918 -8.977 6.108 1.00 98.62 97 LYS A N 1
ATOM 822 C CA . LYS A 1 97 ? -11.695 -7.591 6.545 1.00 98.62 97 LYS A CA 1
ATOM 823 C C . LYS A 1 97 ? -10.318 -7.080 6.144 1.00 98.62 97 LYS A C 1
ATOM 825 O O . LYS A 1 97 ? -10.191 -5.963 5.652 1.00 98.62 97 LYS A O 1
ATOM 830 N N . ARG A 1 98 ? -9.287 -7.916 6.279 1.00 98.31 98 ARG A N 1
ATOM 831 C CA . ARG A 1 98 ? -7.915 -7.570 5.871 1.00 98.31 98 ARG A CA 1
ATOM 832 C C . ARG A 1 98 ? -7.815 -7.354 4.353 1.00 98.31 98 ARG A C 1
ATOM 834 O O . ARG A 1 98 ? -7.184 -6.397 3.910 1.00 98.31 98 ARG A O 1
ATOM 841 N N . LEU A 1 99 ? -8.505 -8.178 3.560 1.00 98.69 99 LEU A N 1
ATOM 842 C CA . LEU A 1 99 ? -8.625 -8.000 2.107 1.00 98.69 99 LEU A CA 1
ATOM 843 C C . LEU A 1 99 ? -9.467 -6.766 1.741 1.00 98.69 99 LEU A C 1
ATOM 845 O O . LEU A 1 99 ? -9.086 -6.008 0.852 1.00 98.69 99 LEU A O 1
ATOM 849 N N . GLU A 1 100 ? -10.580 -6.523 2.440 1.00 98.75 100 GLU A N 1
ATOM 850 C CA . GLU A 1 100 ? -11.397 -5.316 2.257 1.00 98.75 100 GLU A CA 1
ATOM 851 C C . GLU A 1 100 ? -10.583 -4.040 2.516 1.00 98.75 100 GLU A C 1
ATOM 853 O O . GLU A 1 100 ? -10.703 -3.078 1.758 1.00 98.75 100 GLU A O 1
ATOM 858 N N . CYS A 1 101 ? -9.716 -4.052 3.532 1.00 98.69 101 CYS A N 1
ATOM 859 C CA . CYS A 1 101 ? -8.792 -2.963 3.841 1.00 98.69 101 CYS A CA 1
ATOM 860 C C . CYS A 1 101 ? -7.821 -2.685 2.690 1.00 98.69 101 CYS A C 1
ATOM 862 O O . CYS A 1 101 ? -7.787 -1.568 2.172 1.00 98.69 101 CYS A O 1
ATOM 864 N N . LEU A 1 102 ? -7.117 -3.712 2.204 1.00 98.50 102 LEU A N 1
ATOM 865 C CA . LEU A 1 102 ? -6.225 -3.584 1.044 1.00 98.50 102 LEU A CA 1
ATOM 866 C C . LEU A 1 102 ? -6.959 -3.090 -0.208 1.00 98.50 102 LEU A C 1
ATOM 868 O O . LEU A 1 102 ? -6.415 -2.296 -0.974 1.00 98.50 102 LEU A O 1
ATOM 872 N N . HIS A 1 103 ? -8.198 -3.527 -0.423 1.00 98.62 103 HIS A N 1
ATOM 873 C CA . HIS A 1 103 ? -9.034 -3.038 -1.515 1.00 98.62 103 HIS A CA 1
ATOM 874 C C . HIS A 1 103 ? -9.417 -1.558 -1.331 1.00 98.62 103 HIS A C 1
ATOM 876 O O . HIS A 1 103 ? -9.391 -0.785 -2.293 1.00 98.62 103 HIS A O 1
ATOM 882 N N . ALA A 1 104 ? -9.776 -1.151 -0.108 1.00 98.69 104 ALA A N 1
ATOM 883 C CA . ALA A 1 104 ? -10.181 0.215 0.214 1.00 98.69 104 ALA A CA 1
ATOM 884 C C . ALA A 1 104 ? -9.036 1.223 0.030 1.00 98.69 104 ALA A C 1
ATOM 886 O O . ALA A 1 104 ? -9.298 2.347 -0.392 1.00 98.69 104 ALA A O 1
ATOM 887 N N . MET A 1 105 ? -7.779 0.806 0.223 1.00 98.56 105 MET A N 1
ATOM 888 C CA . MET A 1 105 ? -6.583 1.635 -0.006 1.00 98.56 105 MET A CA 1
ATOM 889 C C . MET A 1 105 ? -6.458 2.201 -1.432 1.00 98.56 105 MET A C 1
ATOM 891 O O . MET A 1 105 ? -5.644 3.085 -1.658 1.00 98.56 105 MET A O 1
ATOM 895 N N . TYR A 1 106 ? -7.270 1.761 -2.399 1.00 98.69 106 TYR A N 1
ATOM 896 C CA . TYR A 1 106 ? -7.401 2.425 -3.702 1.00 98.69 106 TYR A CA 1
ATOM 897 C C . TYR A 1 106 ? -7.970 3.854 -3.605 1.00 98.69 106 TYR A C 1
ATOM 899 O O . TYR A 1 106 ? -7.569 4.736 -4.366 1.00 98.69 106 TYR A O 1
ATOM 907 N N . HIS A 1 107 ? -8.918 4.085 -2.695 1.00 98.69 107 HIS A N 1
ATOM 908 C CA . HIS A 1 107 ? -9.704 5.318 -2.638 1.00 98.69 107 HIS A CA 1
ATOM 909 C C . HIS A 1 107 ? -8.884 6.577 -2.315 1.00 98.69 107 HIS A C 1
ATOM 911 O O . HIS A 1 107 ? -9.056 7.554 -3.035 1.00 98.69 107 HIS A O 1
ATOM 917 N N . PRO A 1 108 ? -7.927 6.584 -1.366 1.00 98.31 108 PRO A N 1
ATOM 918 C CA . PRO A 1 108 ? -7.046 7.738 -1.160 1.00 98.31 108 PRO A CA 1
ATOM 919 C C . PRO A 1 108 ? -6.347 8.216 -2.445 1.00 98.31 108 PRO A C 1
ATOM 921 O O . PRO A 1 108 ? -6.243 9.414 -2.708 1.00 98.31 108 PRO A O 1
ATOM 924 N N . PHE A 1 109 ? -5.933 7.283 -3.305 1.00 97.88 109 PHE A N 1
ATOM 925 C CA . PHE A 1 109 ? -5.310 7.613 -4.587 1.00 97.88 109 PHE A CA 1
ATOM 926 C C . PHE A 1 109 ? -6.337 8.132 -5.596 1.00 97.88 109 PHE A C 1
ATOM 928 O O . PHE A 1 109 ? -6.142 9.176 -6.215 1.00 97.88 109 PHE A O 1
ATOM 935 N N . ALA A 1 110 ? -7.447 7.411 -5.756 1.00 98.00 110 ALA A N 1
ATOM 936 C CA . ALA A 1 110 ? -8.463 7.720 -6.755 1.00 98.00 110 ALA A CA 1
ATOM 937 C C . ALA A 1 110 ? -9.243 9.002 -6.447 1.00 98.00 110 ALA A C 1
ATOM 939 O O . ALA A 1 110 ? -9.560 9.768 -7.355 1.00 98.00 110 ALA A O 1
ATOM 940 N N . ASP A 1 111 ? -9.544 9.239 -5.176 1.00 97.75 111 ASP A N 1
ATOM 941 C CA . ASP A 1 111 ? -10.444 10.296 -4.745 1.00 97.75 111 ASP A CA 1
ATOM 942 C C . ASP A 1 111 ? -9.732 11.573 -4.298 1.00 97.75 111 ASP A C 1
ATOM 944 O O . ASP A 1 111 ? -10.359 12.638 -4.285 1.00 97.75 111 ASP A O 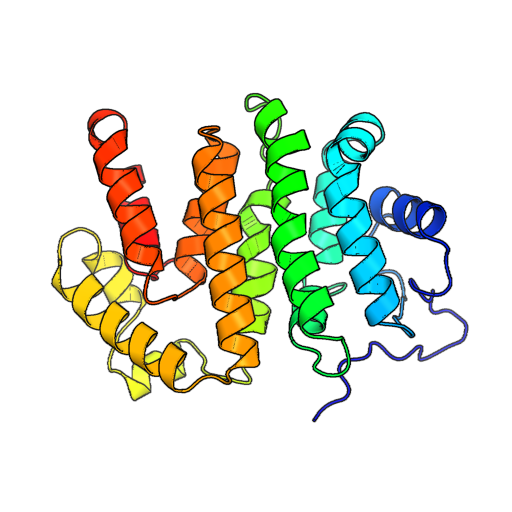1
ATOM 948 N N . PHE A 1 112 ? -8.439 11.492 -3.985 1.00 96.81 112 PHE A N 1
ATOM 949 C CA . PHE A 1 112 ? -7.658 12.642 -3.549 1.00 96.81 112 PHE A CA 1
ATOM 950 C C . PHE A 1 112 ? -6.392 12.848 -4.372 1.00 96.81 112 PHE A C 1
ATOM 952 O O . PHE A 1 112 ? -6.315 13.864 -5.061 1.00 96.81 112 PHE A O 1
ATOM 959 N N . LEU A 1 113 ? -5.428 11.917 -4.347 1.00 96.19 113 LEU A N 1
ATOM 960 C CA . LEU A 1 113 ? -4.110 12.153 -4.957 1.00 96.19 113 LEU A CA 1
ATOM 961 C C . LEU A 1 113 ? -4.204 12.431 -6.465 1.00 96.19 113 LEU A C 1
ATOM 963 O O . LEU A 1 113 ? -3.586 13.373 -6.957 1.00 96.19 113 LEU A O 1
ATOM 967 N N . SER A 1 114 ? -5.031 11.667 -7.185 1.00 95.94 114 SER A N 1
ATOM 968 C CA . SER A 1 114 ? -5.260 11.847 -8.626 1.00 95.94 114 SER A CA 1
ATOM 969 C C . SER A 1 114 ? -5.823 13.232 -8.978 1.00 95.94 114 SER A C 1
ATOM 971 O O . SER A 1 114 ? -5.637 13.730 -10.080 1.00 95.94 114 SER A O 1
ATOM 973 N N . ARG A 1 115 ? -6.496 13.894 -8.029 1.00 95.56 115 ARG A N 1
ATOM 974 C CA . ARG A 1 115 ? -7.159 15.186 -8.244 1.00 95.56 115 ARG A CA 1
ATOM 975 C C . ARG A 1 115 ? -6.267 16.383 -7.908 1.00 95.56 115 ARG A C 1
ATOM 977 O O . ARG A 1 115 ? -6.689 17.515 -8.133 1.00 95.56 115 ARG A O 1
ATOM 984 N N . GLN A 1 116 ? -5.053 16.162 -7.394 1.00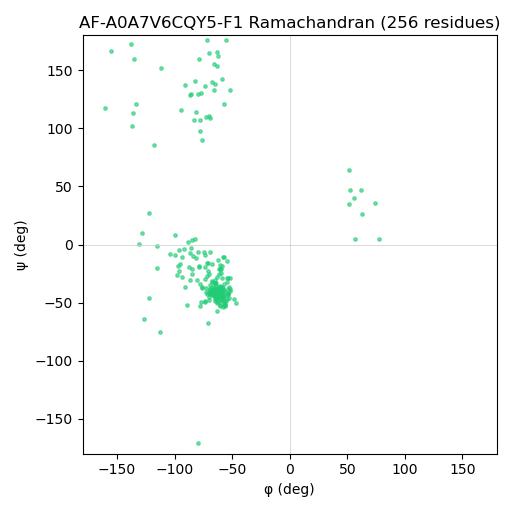 92.81 116 GLN A N 1
ATOM 985 C CA . GLN A 1 116 ? -4.162 17.251 -6.975 1.00 92.81 116 GLN A CA 1
ATOM 986 C C . GLN A 1 116 ? -3.422 17.931 -8.132 1.00 92.81 116 GLN A C 1
ATOM 988 O O . GLN A 1 116 ? -2.945 19.055 -7.966 1.00 92.81 116 GLN A O 1
ATOM 993 N N . GLY A 1 117 ? -3.309 17.285 -9.299 1.00 82.75 117 GLY A N 1
ATOM 994 C CA . GLY A 1 117 ? -2.667 17.871 -10.483 1.00 82.75 117 GLY A CA 1
ATOM 995 C C . GLY A 1 117 ? -1.230 18.348 -10.230 1.00 82.75 117 GLY A C 1
ATOM 996 O O . GLY A 1 117 ? -0.860 19.438 -10.663 1.00 82.75 117 GLY A O 1
ATOM 997 N N . GLY A 1 118 ? -0.450 17.583 -9.454 1.00 77.81 118 GLY A N 1
ATOM 998 C CA . GLY A 1 118 ? 0.949 17.890 -9.124 1.00 77.81 118 GLY A CA 1
ATOM 999 C C . GLY A 1 118 ? 1.167 18.959 -8.045 1.00 77.81 118 GLY A C 1
ATOM 1000 O O . GLY A 1 118 ? 2.307 19.323 -7.780 1.00 77.81 118 GLY A O 1
ATOM 1001 N N . ARG A 1 119 ? 0.106 19.470 -7.402 1.00 81.00 119 ARG A N 1
ATOM 1002 C CA . ARG A 1 119 ? 0.199 20.465 -6.308 1.00 81.00 119 ARG A CA 1
ATOM 1003 C C . ARG A 1 119 ? 0.563 19.875 -4.945 1.00 81.00 119 ARG A C 1
ATOM 1005 O O . ARG A 1 119 ? 0.718 20.617 -3.981 1.00 81.00 119 ARG A O 1
ATOM 1012 N N . TYR A 1 120 ? 0.631 18.557 -4.865 1.00 82.38 120 TYR A N 1
ATOM 1013 C CA . TYR A 1 120 ? 0.917 17.804 -3.658 1.00 82.38 120 TYR A CA 1
ATOM 1014 C C . TYR A 1 120 ? 1.961 16.753 -4.019 1.00 82.38 120 TYR A C 1
ATOM 1016 O O . TYR A 1 120 ? 1.746 15.963 -4.940 1.00 82.38 120 TYR A O 1
ATOM 1024 N N . ASP A 1 121 ? 3.105 16.806 -3.343 1.00 75.62 121 ASP A N 1
ATOM 1025 C CA . ASP A 1 121 ? 4.2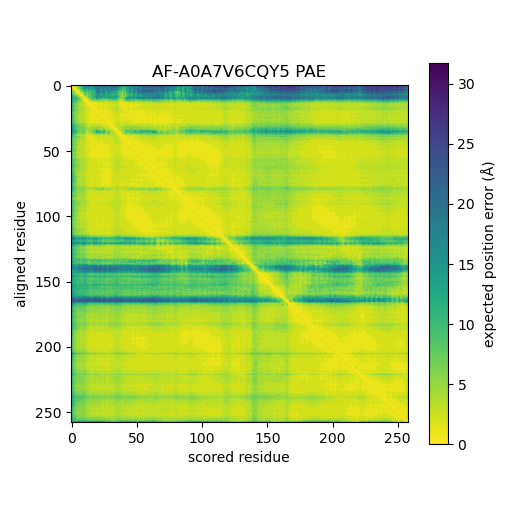27 15.888 -3.542 1.00 75.62 121 ASP A CA 1
ATOM 1026 C C . ASP A 1 121 ? 3.938 14.498 -2.957 1.00 75.62 121 ASP A C 1
ATOM 1028 O O . ASP A 1 121 ? 4.380 13.495 -3.516 1.00 75.62 121 ASP A O 1
ATOM 1032 N N . GLY A 1 122 ? 3.119 14.433 -1.902 1.00 77.88 122 GLY A N 1
ATOM 1033 C CA . GLY A 1 122 ? 2.517 13.209 -1.387 1.00 77.88 122 GLY A CA 1
ATOM 1034 C C . GLY A 1 122 ? 3.535 12.192 -0.903 1.00 77.88 122 GLY A C 1
ATOM 1035 O O . GLY A 1 122 ? 3.424 11.013 -1.243 1.00 77.88 122 GLY A O 1
ATOM 1036 N N . SER A 1 123 ? 4.520 12.633 -0.116 1.00 88.62 123 SER A N 1
ATOM 1037 C CA . SER A 1 123 ? 5.597 11.767 0.375 1.00 88.62 123 SER A CA 1
ATOM 1038 C C . SER A 1 123 ? 5.061 10.515 1.085 1.00 88.62 123 SER A C 1
ATOM 1040 O O . SER A 1 123 ? 5.496 9.399 0.785 1.00 88.62 123 SER A O 1
ATOM 1042 N N . GLY A 1 124 ? 4.026 10.669 1.920 1.00 90.31 124 GLY A N 1
ATOM 1043 C CA . GLY A 1 124 ? 3.362 9.558 2.594 1.00 90.31 124 GLY A CA 1
ATOM 1044 C C . GLY A 1 124 ? 2.667 8.601 1.620 1.00 90.31 124 GLY A C 1
ATOM 1045 O O . GLY A 1 124 ? 2.708 7.388 1.809 1.00 90.31 124 GLY A O 1
ATOM 1046 N N . PHE A 1 125 ? 2.086 9.109 0.527 1.00 93.56 125 PHE A N 1
ATOM 1047 C CA . PHE A 1 125 ? 1.494 8.266 -0.520 1.00 93.56 125 PHE A CA 1
ATOM 1048 C C . PHE A 1 125 ? 2.544 7.483 -1.306 1.00 93.56 125 PHE A C 1
ATOM 1050 O O . PHE A 1 125 ? 2.305 6.328 -1.659 1.00 93.56 125 PHE A O 1
ATOM 1057 N N . PHE A 1 126 ? 3.695 8.098 -1.584 1.00 90.81 126 PHE A N 1
ATOM 1058 C CA . PHE A 1 126 ? 4.794 7.443 -2.286 1.00 90.81 126 PHE A CA 1
ATOM 1059 C C . PHE A 1 126 ? 5.391 6.293 -1.458 1.00 90.81 126 PHE A C 1
ATOM 1061 O O . PHE A 1 126 ? 5.645 5.215 -1.997 1.00 90.81 126 PHE A O 1
ATOM 1068 N N . MET A 1 127 ? 5.527 6.497 -0.142 1.00 91.12 127 MET A N 1
ATOM 1069 C CA . MET A 1 127 ? 6.067 5.512 0.807 1.00 91.12 127 MET A CA 1
ATOM 1070 C C . MET A 1 127 ? 5.018 4.532 1.354 1.00 91.12 127 MET A C 1
ATOM 1072 O O . MET A 1 127 ? 5.368 3.574 2.040 1.00 91.12 127 MET A O 1
ATOM 1076 N N . TRP A 1 128 ? 3.733 4.739 1.052 1.00 93.62 128 TRP A N 1
ATOM 1077 C CA . TRP A 1 128 ? 2.609 3.977 1.609 1.00 93.62 128 TRP A CA 1
ATOM 1078 C C . TRP A 1 128 ? 2.828 2.465 1.551 1.00 93.62 128 TRP A C 1
ATOM 1080 O O . TRP A 1 128 ? 2.594 1.734 2.515 1.00 93.62 128 TRP A O 1
ATOM 1090 N N . TRP A 1 129 ? 3.265 1.984 0.389 1.00 93.81 129 TRP A N 1
ATOM 1091 C CA . TRP A 1 129 ? 3.403 0.559 0.133 1.00 93.81 129 TRP A CA 1
ATOM 1092 C C . TRP A 1 129 ? 4.683 -0.023 0.724 1.00 93.81 129 TRP A C 1
ATOM 1094 O O . TRP A 1 129 ? 4.641 -1.169 1.152 1.00 93.81 129 TRP A O 1
ATOM 1104 N N . ASP A 1 130 ? 5.766 0.741 0.839 1.00 88.06 130 ASP A N 1
ATOM 1105 C CA . ASP A 1 130 ? 7.000 0.340 1.529 1.00 88.06 130 ASP A CA 1
ATOM 1106 C C . ASP A 1 130 ? 6.718 0.029 2.992 1.00 88.06 130 ASP A C 1
ATOM 1108 O O . ASP A 1 130 ? 7.071 -1.036 3.496 1.00 88.06 130 ASP A O 1
ATOM 1112 N N . LEU A 1 131 ? 5.992 0.937 3.645 1.00 86.88 131 LEU A N 1
ATOM 1113 C CA . LEU A 1 131 ? 5.664 0.847 5.062 1.00 86.88 131 LEU A CA 1
ATOM 1114 C C . LEU A 1 131 ? 4.802 -0.384 5.388 1.00 86.88 131 LEU A C 1
ATOM 1116 O O . LEU A 1 131 ? 4.880 -0.946 6.480 1.00 86.88 131 LEU A O 1
ATOM 1120 N N . ILE A 1 132 ? 4.008 -0.861 4.427 1.00 87.94 132 ILE A N 1
ATOM 1121 C CA . ILE A 1 132 ? 3.212 -2.084 4.580 1.00 87.94 132 ILE A CA 1
ATOM 1122 C C . ILE A 1 132 ? 4.010 -3.316 4.140 1.00 87.94 132 ILE A C 1
ATOM 1124 O O . ILE A 1 132 ? 4.095 -4.307 4.864 1.00 87.94 132 ILE A O 1
ATOM 1128 N N . ILE A 1 133 ? 4.570 -3.290 2.936 1.00 86.75 133 ILE A N 1
ATOM 1129 C CA . ILE A 1 133 ? 5.137 -4.468 2.286 1.00 86.75 133 ILE A CA 1
ATOM 1130 C C . ILE A 1 133 ? 6.515 -4.793 2.857 1.00 86.75 133 ILE A C 1
ATOM 1132 O O . ILE A 1 133 ? 6.736 -5.929 3.283 1.00 86.75 133 ILE A O 1
ATOM 1136 N N . GLU A 1 134 ? 7.426 -3.824 2.884 1.00 78.44 134 GLU A N 1
ATOM 1137 C CA . GLU A 1 134 ? 8.806 -4.071 3.304 1.00 78.44 134 GLU A CA 1
ATOM 1138 C C . GLU A 1 134 ? 8.856 -4.345 4.807 1.00 78.44 134 GLU A C 1
ATOM 1140 O O . GLU A 1 134 ? 9.387 -5.372 5.233 1.00 78.44 134 GLU A O 1
ATOM 1145 N N . SER A 1 135 ? 8.193 -3.506 5.608 1.00 75.25 135 SER A N 1
ATOM 1146 C CA . SER A 1 135 ? 8.218 -3.646 7.067 1.00 75.25 135 SER A CA 1
ATOM 1147 C C . SER A 1 135 ? 7.495 -4.899 7.571 1.00 75.25 135 SER A C 1
ATOM 1149 O O . SER A 1 135 ? 7.908 -5.475 8.575 1.00 75.25 135 SER A O 1
ATOM 1151 N N . HIS A 1 136 ? 6.440 -5.365 6.886 1.00 79.81 136 HIS A N 1
ATOM 1152 C CA . HIS A 1 136 ? 5.571 -6.415 7.434 1.00 79.81 136 HIS A CA 1
ATOM 1153 C C . HIS A 1 136 ? 5.473 -7.658 6.553 1.00 79.81 136 HIS A C 1
ATOM 1155 O O . HIS A 1 136 ? 5.555 -8.784 7.053 1.00 79.81 136 HIS A O 1
ATOM 1161 N N . PHE A 1 137 ? 5.279 -7.513 5.240 1.00 77.94 137 PHE A N 1
ATOM 1162 C CA . PHE A 1 137 ? 5.086 -8.679 4.369 1.00 77.94 137 PHE A CA 1
ATOM 1163 C C . PHE A 1 137 ? 6.374 -9.478 4.175 1.00 77.94 137 PHE A C 1
ATOM 1165 O O . PHE A 1 137 ? 6.287 -10.693 3.985 1.00 77.94 137 PHE A O 1
ATOM 1172 N N . TRP A 1 138 ? 7.528 -8.821 4.284 1.00 73.94 138 TRP A N 1
ATOM 1173 C CA . TRP A 1 138 ? 8.851 -9.434 4.153 1.00 73.94 138 TRP A CA 1
ATOM 1174 C C . TRP A 1 138 ? 9.802 -9.120 5.315 1.00 73.94 138 TRP A C 1
ATOM 1176 O O . TRP A 1 138 ? 10.977 -9.454 5.214 1.00 73.94 138 TRP A O 1
ATOM 1186 N N . GLY A 1 139 ? 9.297 -8.523 6.401 1.00 62.47 139 GLY A N 1
ATOM 1187 C CA . GLY A 1 139 ? 10.080 -8.087 7.559 1.00 62.47 139 GLY A CA 1
ATOM 1188 C C . GLY A 1 139 ? 10.940 -9.180 8.227 1.00 62.47 139 GLY A C 1
ATOM 1189 O O . GLY A 1 139 ? 10.871 -10.357 7.860 1.00 62.47 139 GLY A O 1
ATOM 1190 N N . PRO A 1 140 ? 11.744 -8.810 9.243 1.00 54.66 140 PRO A N 1
ATOM 1191 C CA . PRO A 1 140 ? 12.869 -9.599 9.770 1.00 54.66 140 PRO A CA 1
ATOM 1192 C C . PRO A 1 140 ? 12.508 -10.998 10.290 1.00 54.66 140 PRO A C 1
ATOM 1194 O O . PRO A 1 140 ? 13.377 -11.859 10.382 1.00 54.66 140 PRO A O 1
ATOM 1197 N N . ASP A 1 141 ? 11.233 -11.256 10.579 1.00 54.50 141 ASP A N 1
ATOM 1198 C CA . ASP A 1 141 ? 10.743 -12.582 10.963 1.00 54.50 141 ASP A CA 1
ATOM 1199 C C . ASP A 1 141 ? 10.646 -13.574 9.783 1.00 54.50 141 ASP A C 1
ATOM 1201 O O . ASP A 1 141 ? 10.314 -14.744 9.986 1.00 54.50 141 ASP A O 1
ATOM 1205 N N . ILE A 1 142 ? 10.877 -13.129 8.541 1.00 60.47 142 ILE A N 1
ATOM 1206 C CA . ILE A 1 142 ? 10.721 -13.948 7.331 1.00 60.47 142 ILE A CA 1
ATOM 1207 C C . ILE A 1 142 ? 12.077 -14.198 6.696 1.00 60.47 142 ILE A C 1
ATOM 1209 O O . ILE A 1 142 ? 12.569 -15.316 6.815 1.00 60.47 142 ILE A O 1
ATOM 1213 N N . LEU A 1 143 ? 12.663 -13.205 6.019 1.00 65.00 143 LEU A N 1
ATOM 1214 C CA . LEU A 1 143 ? 13.984 -13.277 5.385 1.00 65.00 143 LEU A CA 1
ATOM 1215 C C . LEU A 1 143 ? 14.489 -11.845 5.161 1.00 65.00 143 LEU A C 1
ATOM 1217 O O . LEU A 1 143 ? 13.880 -11.104 4.389 1.00 65.00 143 LEU A O 1
ATOM 1221 N N . SER A 1 144 ? 15.606 -11.464 5.782 1.00 73.94 144 SER A N 1
ATOM 1222 C CA . SER A 1 144 ? 16.303 -10.226 5.419 1.00 73.94 144 SER A CA 1
ATOM 1223 C C . SER A 1 144 ? 16.801 -10.288 3.966 1.00 73.94 144 SER A C 1
ATOM 1225 O O . SER A 1 144 ? 16.918 -11.370 3.378 1.00 73.94 144 SER A O 1
ATOM 1227 N N . LEU A 1 145 ? 17.129 -9.136 3.365 1.00 74.56 145 LEU A N 1
ATOM 1228 C CA . LEU A 1 145 ? 17.781 -9.129 2.050 1.00 74.56 145 LEU A CA 1
ATOM 1229 C C . LEU A 1 145 ? 19.043 -9.999 2.065 1.00 74.56 145 LEU A C 1
ATOM 1231 O O . LEU A 1 145 ? 19.214 -10.781 1.136 1.00 74.56 145 LEU A O 1
ATOM 1235 N N . GLU A 1 146 ? 19.843 -9.936 3.136 1.00 79.81 146 GLU A N 1
ATOM 1236 C CA . GLU A 1 146 ? 21.039 -10.766 3.352 1.00 79.81 146 GLU A CA 1
ATOM 1237 C C . GLU A 1 146 ? 20.711 -12.268 3.375 1.00 79.81 146 GLU A C 1
ATOM 1239 O O . GLU A 1 146 ? 21.389 -13.053 2.708 1.00 79.81 146 GLU A O 1
ATOM 1244 N N . ASP A 1 147 ? 19.624 -12.675 4.041 1.00 80.38 147 ASP A N 1
ATOM 1245 C CA . ASP A 1 147 ? 19.166 -14.071 4.032 1.00 80.38 147 ASP A CA 1
ATOM 1246 C C . ASP A 1 147 ? 18.780 -14.522 2.619 1.00 80.38 147 ASP A C 1
ATOM 1248 O O . ASP A 1 147 ? 19.073 -15.650 2.203 1.00 80.38 147 ASP A O 1
ATOM 1252 N N . LEU A 1 148 ? 18.130 -13.642 1.850 1.00 78.31 148 LEU A N 1
ATOM 1253 C CA . LEU A 1 148 ? 17.813 -13.910 0.451 1.00 78.31 148 LEU A CA 1
ATOM 1254 C C . LEU A 1 148 ? 19.080 -13.995 -0.411 1.00 78.31 148 LEU A C 1
ATOM 1256 O O . LEU A 1 148 ? 19.150 -14.865 -1.287 1.00 78.31 148 LEU A O 1
ATOM 1260 N N . GLU A 1 149 ? 20.082 -13.143 -0.163 1.00 84.38 149 GLU A N 1
ATOM 1261 C CA . GLU A 1 149 ? 21.370 -13.200 -0.861 1.00 84.38 149 GLU A CA 1
ATOM 1262 C C . GLU A 1 149 ? 22.066 -14.530 -0.589 1.00 84.38 149 GLU A C 1
ATOM 1264 O O . GLU A 1 149 ? 22.456 -15.223 -1.529 1.00 84.38 149 GLU A O 1
ATOM 1269 N N . GLN A 1 150 ? 22.158 -14.934 0.678 1.00 84.75 150 GLN A N 1
ATOM 1270 C CA . GLN A 1 150 ? 22.795 -16.184 1.077 1.00 84.75 150 GLN A CA 1
ATOM 1271 C C . GLN A 1 150 ? 22.057 -17.401 0.506 1.00 84.75 150 GLN A C 1
ATOM 1273 O O . GLN A 1 150 ? 22.684 -18.341 0.013 1.00 84.75 150 GLN A O 1
ATOM 1278 N N . ARG A 1 151 ? 20.720 -17.391 0.547 1.00 84.31 151 ARG A N 1
ATOM 1279 C CA . ARG A 1 151 ? 19.898 -18.536 0.136 1.00 84.31 151 ARG A CA 1
ATOM 1280 C C . ARG A 1 151 ? 19.806 -18.701 -1.378 1.00 84.31 151 ARG A C 1
ATOM 1282 O O . ARG A 1 151 ? 19.776 -19.832 -1.862 1.00 84.31 151 ARG A O 1
ATOM 1289 N N . TYR A 1 152 ? 19.736 -17.601 -2.125 1.00 83.38 152 TYR A N 1
ATOM 1290 C CA . TYR A 1 152 ? 19.476 -17.622 -3.571 1.00 83.38 152 TYR A CA 1
ATOM 1291 C C . TYR A 1 152 ? 20.644 -17.099 -4.418 1.00 83.38 152 TYR A C 1
ATOM 1293 O O . TYR A 1 152 ? 20.572 -17.097 -5.654 1.00 83.38 152 TYR A O 1
ATOM 1301 N N . GLY A 1 153 ? 21.730 -16.664 -3.776 1.00 83.56 153 GLY A N 1
ATOM 1302 C CA . GLY A 1 153 ? 22.937 -16.159 -4.423 1.00 83.56 153 GLY A CA 1
ATOM 1303 C C . GLY A 1 153 ? 22.695 -14.898 -5.250 1.00 83.56 153 GLY A C 1
ATOM 1304 O O . GLY A 1 153 ? 23.357 -14.716 -6.274 1.00 83.56 153 GLY A O 1
ATOM 1305 N N . ILE A 1 154 ? 21.682 -14.086 -4.923 1.00 81.88 154 ILE A N 1
ATOM 1306 C CA . ILE A 1 154 ? 21.425 -12.790 -5.571 1.00 81.88 154 ILE A CA 1
ATOM 1307 C C . ILE A 1 154 ? 22.093 -11.709 -4.738 1.00 81.88 154 ILE A C 1
ATOM 1309 O O . ILE A 1 154 ? 21.662 -11.487 -3.624 1.00 81.88 154 ILE A O 1
ATOM 1313 N N . VAL A 1 155 ? 23.088 -11.019 -5.292 1.00 86.38 155 VAL A N 1
ATOM 1314 C CA . VAL A 1 155 ? 23.592 -9.775 -4.701 1.00 86.38 155 VAL A CA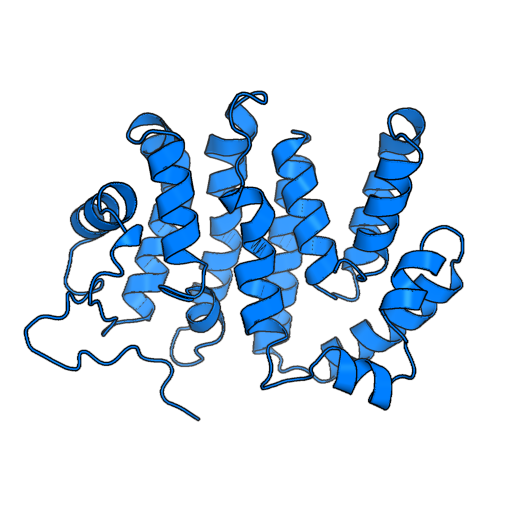 1
ATOM 1315 C C . VAL A 1 155 ? 22.668 -8.650 -5.166 1.00 86.38 155 VAL A C 1
ATOM 1317 O O . VAL A 1 155 ? 22.675 -8.295 -6.348 1.00 86.38 155 VAL A O 1
ATOM 1320 N N . TRP A 1 156 ? 21.821 -8.123 -4.286 1.00 81.94 156 TRP A N 1
ATOM 1321 C CA . TRP A 1 156 ? 20.738 -7.203 -4.654 1.00 81.94 156 TRP A CA 1
ATOM 1322 C C . TRP A 1 156 ? 21.263 -5.882 -5.203 1.00 81.94 156 TRP A C 1
ATOM 1324 O O . TRP A 1 156 ? 20.762 -5.398 -6.215 1.00 81.94 156 TRP A O 1
ATOM 1334 N N . LYS A 1 157 ? 22.346 -5.356 -4.620 1.00 83.50 157 LYS A N 1
ATOM 1335 C CA . LYS A 1 157 ? 23.026 -4.153 -5.132 1.00 83.50 157 LYS A CA 1
ATOM 1336 C C . LYS A 1 157 ? 23.502 -4.333 -6.575 1.00 83.50 157 LYS A C 1
ATOM 1338 O O . LYS A 1 157 ? 23.366 -3.427 -7.390 1.00 83.50 157 LYS A O 1
ATOM 1343 N N . GLU A 1 158 ? 24.016 -5.513 -6.920 1.00 83.62 158 GLU A N 1
ATOM 1344 C CA . GLU A 1 158 ? 24.393 -5.823 -8.303 1.00 83.62 158 GLU A CA 1
ATOM 1345 C C . GLU A 1 158 ? 23.165 -6.026 -9.192 1.00 83.62 158 GLU A C 1
ATOM 1347 O O . GLU A 1 158 ? 23.174 -5.613 -10.350 1.00 83.62 158 GLU A O 1
ATOM 1352 N N . ALA A 1 159 ? 22.103 -6.643 -8.668 1.00 81.44 159 ALA A N 1
ATOM 1353 C CA . ALA A 1 159 ? 20.861 -6.853 -9.401 1.00 81.44 159 ALA A CA 1
ATOM 1354 C C . ALA A 1 159 ? 20.213 -5.522 -9.819 1.00 81.44 159 ALA A C 1
ATOM 1356 O O . ALA A 1 159 ? 19.772 -5.414 -10.962 1.00 81.44 159 ALA A O 1
ATOM 1357 N N . VAL A 1 160 ? 20.238 -4.505 -8.950 1.00 81.69 160 VAL A N 1
ATOM 1358 C CA . VAL A 1 160 ? 19.796 -3.130 -9.249 1.00 81.69 160 VAL A CA 1
ATOM 1359 C C . VAL A 1 160 ? 20.570 -2.563 -10.439 1.00 81.69 160 VAL A C 1
ATOM 1361 O O . VAL A 1 160 ? 19.972 -2.146 -11.427 1.00 81.69 160 VAL A O 1
ATOM 1364 N N . LEU A 1 161 ? 21.905 -2.620 -10.392 1.00 79.62 161 LEU A N 1
ATOM 1365 C CA . LEU A 1 161 ? 22.762 -2.109 -11.469 1.00 79.62 161 LEU A CA 1
ATOM 1366 C C . LEU A 1 161 ? 22.576 -2.889 -12.785 1.00 79.62 161 LEU A C 1
ATOM 1368 O O . LEU A 1 161 ? 22.677 -2.333 -13.875 1.00 79.62 161 LEU A O 1
ATOM 1372 N N . GLN A 1 162 ? 22.302 -4.194 -12.707 1.00 80.38 162 GLN A N 1
ATOM 1373 C CA . GLN A 1 162 ? 22.183 -5.073 -13.877 1.00 80.38 162 GLN A CA 1
ATOM 1374 C C . GLN A 1 162 ? 20.775 -5.118 -14.496 1.00 80.38 162 GLN A C 1
ATOM 1376 O O . GLN A 1 162 ? 20.638 -5.521 -15.661 1.00 80.38 162 GLN A O 1
ATOM 1381 N N . SER A 1 163 ? 19.739 -4.719 -13.749 1.00 77.06 163 SER A N 1
ATOM 1382 C CA . SER A 1 163 ? 18.335 -4.636 -14.194 1.00 77.06 163 SER A CA 1
ATOM 1383 C C . SER A 1 163 ? 18.181 -3.790 -15.467 1.00 77.06 163 SER A C 1
ATOM 1385 O O . SER A 1 163 ? 17.355 -4.067 -16.346 1.00 77.06 163 SER A O 1
ATOM 1387 N N . GLU A 1 164 ? 19.086 -2.823 -15.632 1.00 68.81 164 GLU A N 1
ATOM 1388 C CA . GLU A 1 164 ? 19.211 -1.944 -16.788 1.00 68.81 164 GLU A CA 1
ATOM 1389 C C . GLU A 1 164 ? 19.274 -2.683 -18.121 1.00 68.81 164 GLU A C 1
ATOM 1391 O O . GLU A 1 164 ? 18.655 -2.238 -19.082 1.00 68.81 164 GLU A O 1
ATOM 1396 N N . ASN A 1 165 ? 19.973 -3.817 -18.202 1.00 62.62 165 ASN A N 1
ATOM 1397 C CA . ASN A 1 165 ? 20.377 -4.382 -19.495 1.00 62.62 165 ASN A CA 1
ATOM 1398 C C . ASN A 1 165 ? 20.059 -5.868 -19.668 1.00 62.62 165 ASN A C 1
ATOM 1400 O O . ASN A 1 165 ? 20.364 -6.446 -20.713 1.00 62.62 165 ASN A O 1
ATOM 1404 N N . SER A 1 166 ? 19.456 -6.522 -18.671 1.00 64.00 166 SER A N 1
ATOM 1405 C CA . SER A 1 166 ? 19.466 -7.980 -18.644 1.00 64.00 166 SER A CA 1
ATOM 1406 C C . SER A 1 166 ? 18.133 -8.619 -18.285 1.00 64.00 166 SER A C 1
ATOM 1408 O O . SER A 1 166 ? 17.726 -8.676 -17.130 1.00 64.00 166 SER A O 1
ATOM 1410 N N . ARG A 1 167 ? 17.538 -9.313 -19.268 1.00 78.94 167 ARG A N 1
ATOM 1411 C CA . ARG A 1 167 ? 16.487 -10.324 -19.025 1.00 78.94 167 ARG A CA 1
ATOM 1412 C C . ARG A 1 167 ? 16.925 -11.407 -18.022 1.00 78.94 167 ARG A C 1
ATOM 1414 O O . ARG A 1 167 ? 16.089 -12.188 -17.572 1.00 78.94 167 ARG A O 1
ATOM 1421 N N . ARG A 1 168 ? 18.225 -11.514 -17.714 1.00 83.81 168 ARG A N 1
ATOM 1422 C CA . ARG A 1 168 ? 18.768 -12.464 -16.739 1.00 83.81 168 ARG A CA 1
ATOM 1423 C C . ARG A 1 168 ? 18.386 -12.101 -15.306 1.00 83.81 168 ARG A C 1
ATOM 1425 O O . ARG A 1 168 ? 18.057 -13.029 -14.574 1.00 83.81 168 ARG A O 1
ATOM 1432 N N . VAL A 1 169 ? 18.414 -10.815 -14.933 1.00 84.12 169 VAL A N 1
ATOM 1433 C CA . VAL A 1 169 ? 18.052 -10.364 -13.575 1.00 84.12 169 VAL A CA 1
ATOM 1434 C C . VAL A 1 169 ? 16.593 -10.695 -13.323 1.00 84.12 169 VAL A C 1
ATOM 1436 O O . VAL A 1 169 ? 16.329 -11.545 -12.479 1.00 84.12 169 VAL A O 1
ATOM 1439 N N . LEU A 1 170 ? 15.690 -10.200 -14.175 1.00 85.50 170 LEU A N 1
ATOM 1440 C CA . LEU A 1 170 ? 14.273 -10.562 -14.151 1.00 85.50 170 LEU A CA 1
ATOM 1441 C C . LEU A 1 170 ? 14.039 -12.079 -14.038 1.00 85.50 170 LEU A C 1
ATOM 1443 O O . LEU A 1 170 ? 13.306 -12.536 -13.172 1.00 85.50 170 LEU A O 1
ATOM 1447 N N . LYS A 1 171 ? 14.674 -12.911 -14.878 1.00 89.12 171 LYS A N 1
ATOM 1448 C CA . LYS A 1 171 ? 14.504 -14.377 -14.787 1.00 89.12 171 LYS A CA 1
ATOM 1449 C C . LYS A 1 171 ? 14.951 -14.949 -13.440 1.00 89.12 171 LYS A C 1
ATOM 1451 O O . LYS A 1 171 ? 14.370 -15.932 -12.986 1.00 89.12 171 LYS A O 1
ATOM 1456 N N . LYS A 1 172 ? 16.014 -14.401 -12.848 1.00 89.25 172 LYS A N 1
ATOM 1457 C CA . LYS A 1 172 ? 16.555 -14.858 -11.566 1.00 89.25 172 LYS A CA 1
ATOM 1458 C C . LYS A 1 172 ? 15.644 -14.427 -10.420 1.00 89.25 172 LYS A C 1
ATOM 1460 O O . LYS A 1 172 ? 15.263 -15.281 -9.626 1.00 89.25 172 LYS A O 1
ATOM 1465 N N . THR A 1 173 ? 15.247 -13.157 -10.385 1.00 89.38 173 THR A N 1
ATOM 1466 C CA . THR A 1 173 ? 14.366 -12.619 -9.345 1.00 89.38 173 THR A CA 1
ATOM 1467 C C . THR A 1 173 ? 12.988 -13.272 -9.405 1.00 89.38 173 THR A C 1
ATOM 1469 O O . THR A 1 173 ? 12.512 -13.752 -8.384 1.00 89.38 173 THR A O 1
ATOM 1472 N N . LEU A 1 174 ? 12.409 -13.471 -10.597 1.00 91.00 174 LEU A N 1
ATOM 1473 C CA . LEU A 1 174 ? 11.125 -14.169 -10.746 1.00 91.00 174 LEU A CA 1
ATOM 1474 C C . LEU A 1 174 ? 11.118 -15.583 -10.171 1.00 91.00 174 LEU A C 1
ATOM 1476 O O . LEU A 1 174 ? 10.125 -15.973 -9.564 1.00 91.00 174 LEU A O 1
ATOM 1480 N N . ARG A 1 175 ? 12.206 -16.345 -10.330 1.00 91.69 175 ARG A N 1
ATOM 1481 C CA . ARG A 1 175 ? 12.305 -17.683 -9.727 1.00 91.69 175 ARG A CA 1
ATOM 1482 C C . ARG A 1 175 ? 12.281 -17.613 -8.205 1.00 91.69 175 ARG A C 1
ATOM 1484 O O . ARG A 1 175 ? 11.616 -18.432 -7.582 1.00 91.69 175 ARG A O 1
ATOM 1491 N N . VAL A 1 176 ? 12.983 -16.642 -7.621 1.00 90.50 176 VAL A N 1
ATOM 1492 C CA . VAL A 1 176 ? 12.988 -16.429 -6.167 1.00 90.50 176 VAL A CA 1
ATOM 1493 C C . VAL A 1 176 ? 11.600 -16.014 -5.688 1.00 90.50 176 VAL A C 1
ATOM 1495 O O . VAL A 1 176 ? 11.059 -16.638 -4.780 1.00 90.50 176 VAL A O 1
ATOM 1498 N N . TRP A 1 177 ? 10.976 -15.039 -6.347 1.00 90.75 177 TRP A N 1
ATOM 1499 C CA . TRP A 1 177 ? 9.635 -14.553 -6.017 1.00 90.75 177 TRP A CA 1
ATOM 1500 C C . TRP A 1 177 ? 8.569 -15.642 -6.131 1.00 90.75 177 TRP A C 1
ATOM 1502 O O . TRP A 1 177 ? 7.718 -15.767 -5.254 1.00 90.75 177 TRP A O 1
ATOM 1512 N N . GLU A 1 178 ? 8.635 -16.483 -7.163 1.00 94.12 178 GLU A N 1
ATOM 1513 C CA . GLU A 1 178 ? 7.741 -17.633 -7.317 1.00 94.12 178 GLU A CA 1
ATOM 1514 C C . GLU A 1 178 ? 7.922 -18.654 -6.191 1.00 94.12 178 GLU A C 1
ATOM 1516 O O . GLU A 1 178 ? 6.934 -19.113 -5.618 1.00 94.12 178 GLU A O 1
ATOM 1521 N N . GLN A 1 179 ? 9.165 -18.958 -5.812 1.00 91.25 179 GLN A N 1
ATOM 1522 C CA . GLN A 1 179 ? 9.447 -19.865 -4.700 1.00 91.25 179 GLN A CA 1
ATOM 1523 C C . GLN A 1 179 ? 8.955 -19.311 -3.359 1.00 91.25 179 GLN A C 1
ATOM 1525 O O . GLN A 1 179 ? 8.299 -20.040 -2.615 1.00 91.25 179 GLN A O 1
ATOM 1530 N N . LEU A 1 180 ? 9.212 -18.033 -3.056 1.00 89.62 180 LEU A N 1
ATOM 1531 C CA . LEU A 1 180 ? 8.730 -17.396 -1.825 1.00 89.62 180 LEU A CA 1
ATOM 1532 C C . LEU A 1 180 ? 7.199 -17.362 -1.770 1.00 89.62 180 LEU A C 1
ATOM 1534 O O . LEU A 1 180 ? 6.603 -17.723 -0.755 1.00 89.62 180 LEU A O 1
ATOM 1538 N N . TYR A 1 181 ? 6.550 -17.004 -2.878 1.00 92.69 181 TYR A N 1
ATOM 1539 C CA . TYR A 1 181 ? 5.092 -17.006 -2.981 1.00 92.69 181 TYR A CA 1
ATOM 1540 C C . TYR A 1 181 ? 4.496 -18.414 -2.803 1.00 92.69 181 TYR A C 1
ATOM 1542 O O . TYR A 1 181 ? 3.463 -18.590 -2.157 1.00 92.69 181 TYR A O 1
ATOM 1550 N N . GLN A 1 182 ? 5.138 -19.455 -3.335 1.00 93.31 182 GLN A N 1
ATOM 1551 C CA . GLN A 1 182 ? 4.681 -20.835 -3.142 1.00 93.31 182 GLN A CA 1
ATOM 1552 C C . GLN A 1 182 ? 4.867 -21.320 -1.696 1.00 93.31 182 GLN A C 1
ATOM 1554 O O . GLN A 1 182 ? 4.021 -22.068 -1.200 1.00 93.31 182 GLN A O 1
ATOM 1559 N N . GLN A 1 183 ? 5.931 -20.875 -1.020 1.00 90.25 183 GLN A N 1
ATOM 1560 C CA . GLN A 1 183 ? 6.254 -21.244 0.364 1.00 90.25 183 GLN A CA 1
ATOM 1561 C C . GLN A 1 183 ? 5.420 -20.491 1.411 1.00 90.25 183 GLN A C 1
ATOM 1563 O O . GLN A 1 183 ? 5.335 -20.944 2.550 1.00 90.25 183 GLN A O 1
ATOM 1568 N N . THR A 1 184 ? 4.799 -19.364 1.052 1.00 90.25 184 THR A N 1
ATOM 1569 C CA . THR A 1 184 ? 3.975 -18.590 1.988 1.00 90.25 184 THR A CA 1
ATOM 1570 C C . THR A 1 184 ? 2.582 -19.192 2.197 1.00 90.25 184 THR A C 1
ATOM 1572 O O . THR A 1 184 ? 2.085 -19.982 1.386 1.00 90.25 184 THR A O 1
ATOM 1575 N N . THR A 1 185 ? 1.936 -18.828 3.306 1.00 92.69 185 THR A N 1
ATOM 1576 C CA . THR A 1 185 ? 0.619 -19.360 3.682 1.00 92.69 185 THR A CA 1
ATOM 1577 C C . THR A 1 185 ? -0.474 -18.930 2.691 1.00 92.69 185 THR A C 1
ATOM 1579 O O . THR A 1 185 ? -0.342 -17.888 2.041 1.00 92.69 185 THR A O 1
ATOM 1582 N N . PRO A 1 186 ? -1.582 -19.689 2.566 1.00 95.69 186 PRO A N 1
ATOM 1583 C CA . PRO A 1 186 ? -2.718 -19.284 1.735 1.00 95.69 186 PRO A CA 1
ATOM 1584 C C . PRO A 1 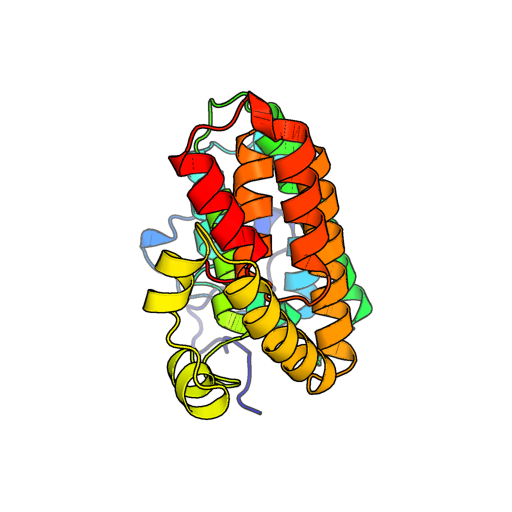186 ? -3.250 -17.885 2.075 1.00 95.69 186 PRO A C 1
ATOM 1586 O O . PRO A 1 186 ? -3.466 -17.090 1.164 1.00 95.69 186 PRO A O 1
ATOM 1589 N N . ASP A 1 187 ? -3.368 -17.563 3.366 1.00 94.38 187 ASP A N 1
ATOM 1590 C CA . ASP A 1 187 ? -3.761 -16.235 3.849 1.00 94.38 187 ASP A CA 1
ATOM 1591 C C . ASP A 1 187 ? -2.835 -15.139 3.325 1.00 94.38 187 ASP A C 1
ATOM 1593 O O . ASP A 1 187 ? -3.293 -14.151 2.754 1.00 94.38 187 ASP A O 1
ATOM 1597 N N . ARG A 1 188 ? -1.517 -15.321 3.459 1.00 92.88 188 ARG A N 1
ATOM 1598 C CA . ARG A 1 188 ? -0.560 -14.313 3.000 1.00 92.88 188 ARG A CA 1
ATOM 1599 C C . ARG A 1 188 ? -0.554 -14.174 1.482 1.00 92.88 188 ARG A C 1
ATOM 1601 O O . ARG A 1 188 ? -0.442 -13.057 0.983 1.00 92.88 188 ARG A O 1
ATOM 1608 N N . ARG A 1 189 ? -0.719 -15.274 0.737 1.00 95.12 189 ARG A N 1
ATOM 1609 C CA . ARG A 1 189 ? -0.910 -15.206 -0.720 1.00 95.12 189 ARG A CA 1
ATOM 1610 C C . ARG A 1 189 ? -2.135 -14.379 -1.089 1.00 95.12 189 ARG A C 1
ATOM 1612 O O . ARG A 1 189 ? -2.032 -13.559 -1.992 1.00 95.12 189 ARG A O 1
ATOM 1619 N N . ALA A 1 190 ? -3.252 -14.551 -0.381 1.00 97.50 190 ALA A N 1
ATOM 1620 C CA . ALA A 1 190 ? -4.461 -13.773 -0.632 1.00 97.50 190 ALA A CA 1
ATOM 1621 C C . ALA A 1 190 ? -4.230 -12.269 -0.409 1.00 97.50 190 ALA A C 1
ATOM 1623 O O . ALA A 1 190 ? -4.666 -11.464 -1.231 1.00 97.50 190 ALA A O 1
ATOM 1624 N N . LEU A 1 191 ? -3.491 -11.894 0.643 1.00 96.69 191 LEU A N 1
ATOM 1625 C CA . LEU A 1 191 ? -3.098 -10.501 0.880 1.00 96.69 191 LEU A CA 1
ATOM 1626 C C . LEU A 1 191 ? -2.203 -9.968 -0.247 1.00 96.69 191 LEU A C 1
ATOM 1628 O O . LEU A 1 191 ? -2.495 -8.915 -0.799 1.00 96.69 191 LEU A O 1
ATOM 1632 N N . LEU A 1 192 ? -1.164 -10.710 -0.647 1.00 96.00 192 LEU A N 1
ATOM 1633 C CA . LEU A 1 192 ? -0.285 -10.327 -1.762 1.00 96.00 192 LEU A CA 1
ATOM 1634 C C . LEU A 1 192 ? -1.058 -10.166 -3.084 1.00 96.00 192 LEU A C 1
ATOM 1636 O O . LEU A 1 192 ? -0.813 -9.222 -3.837 1.00 96.00 192 LEU A O 1
ATOM 1640 N N . ASP A 1 193 ? -2.003 -11.070 -3.358 1.00 98.00 193 ASP A N 1
ATOM 1641 C CA . ASP A 1 193 ? -2.865 -11.031 -4.542 1.00 98.00 193 ASP A CA 1
ATOM 1642 C C . ASP A 1 193 ? -3.811 -9.819 -4.522 1.00 98.00 193 ASP A C 1
ATOM 1644 O O . ASP A 1 193 ? -4.094 -9.242 -5.576 1.00 98.00 193 ASP A O 1
ATOM 1648 N N . GLU A 1 194 ? -4.339 -9.439 -3.354 1.00 98.56 194 GLU A N 1
ATOM 1649 C CA . GLU A 1 194 ? -5.162 -8.234 -3.196 1.00 98.56 194 GLU A CA 1
ATOM 1650 C C . GLU A 1 194 ? -4.322 -6.965 -3.337 1.00 98.56 194 GLU A C 1
ATOM 1652 O O . GLU A 1 194 ? -4.693 -6.091 -4.115 1.00 98.56 194 GLU A O 1
ATOM 1657 N N . THR A 1 195 ? -3.144 -6.894 -2.709 1.00 98.00 195 THR A N 1
ATOM 1658 C CA . THR A 1 195 ? -2.218 -5.764 -2.872 1.00 98.00 195 THR A CA 1
ATOM 1659 C C . THR A 1 195 ? -1.846 -5.561 -4.342 1.00 98.00 195 THR A C 1
ATOM 1661 O O . THR A 1 195 ? -1.917 -4.440 -4.846 1.00 98.00 195 THR A O 1
ATOM 1664 N N . LEU A 1 196 ? -1.540 -6.639 -5.080 1.00 98.12 196 LEU A N 1
ATOM 1665 C CA . LEU A 1 196 ? -1.304 -6.568 -6.527 1.00 98.12 196 LEU A CA 1
ATOM 1666 C C . LEU A 1 196 ? -2.512 -5.984 -7.275 1.00 98.12 196 LEU A C 1
ATOM 1668 O O . LEU A 1 196 ? -2.342 -5.160 -8.178 1.00 98.12 196 LEU A O 1
ATOM 1672 N N . ARG A 1 197 ? -3.730 -6.428 -6.937 1.00 98.62 197 ARG A N 1
ATOM 1673 C CA . ARG A 1 197 ? -4.968 -5.949 -7.568 1.00 98.62 197 ARG A CA 1
ATOM 1674 C C . ARG A 1 197 ? -5.206 -4.469 -7.277 1.00 98.62 197 ARG A C 1
ATOM 1676 O O . ARG A 1 197 ? -5.526 -3.732 -8.211 1.00 98.62 197 ARG A O 1
ATOM 1683 N N . THR A 1 198 ? -4.996 -4.019 -6.043 1.00 98.62 198 THR A N 1
ATOM 168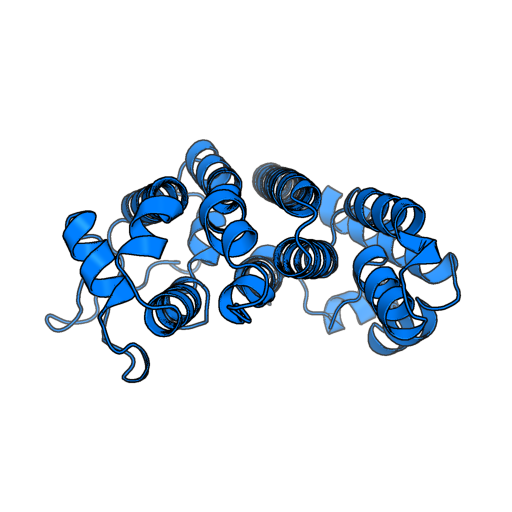4 C CA . THR A 1 198 ? -5.111 -2.606 -5.662 1.00 98.62 198 THR A CA 1
ATOM 1685 C C . THR A 1 198 ? -4.081 -1.746 -6.388 1.00 98.62 198 THR A C 1
ATOM 1687 O O . THR A 1 198 ? -4.466 -0.789 -7.060 1.00 98.62 198 THR A O 1
ATOM 1690 N N . LEU A 1 199 ? -2.799 -2.126 -6.371 1.00 98.38 199 LEU A N 1
ATOM 1691 C CA . LEU A 1 199 ? -1.739 -1.416 -7.098 1.00 98.38 199 LEU A CA 1
ATOM 1692 C C . LEU A 1 199 ? -2.021 -1.352 -8.604 1.00 98.38 199 LEU A C 1
ATOM 1694 O O . LEU A 1 199 ? -1.860 -0.305 -9.224 1.00 98.38 199 LEU A O 1
ATOM 1698 N N . SER A 1 200 ? -2.523 -2.442 -9.195 1.00 98.44 200 SER A N 1
ATOM 1699 C CA . SER A 1 200 ? -2.937 -2.464 -10.602 1.00 98.44 200 SER A CA 1
ATOM 1700 C C . SER A 1 200 ? -4.052 -1.459 -10.905 1.00 98.44 200 SER A C 1
ATOM 1702 O O . SER A 1 200 ? -4.075 -0.891 -11.995 1.00 98.44 200 SER A O 1
ATOM 1704 N N . ARG A 1 201 ? -4.984 -1.230 -9.971 1.00 98.56 201 ARG A N 1
ATOM 1705 C CA . ARG A 1 201 ? -6.043 -0.221 -10.125 1.00 98.56 201 ARG A CA 1
ATOM 1706 C C . ARG A 1 201 ? -5.505 1.196 -9.982 1.00 98.56 201 ARG A C 1
ATOM 1708 O O . ARG A 1 201 ? -5.908 2.047 -10.765 1.00 98.56 201 ARG A O 1
ATOM 1715 N N . ILE A 1 202 ? -4.599 1.436 -9.034 1.00 98.25 202 ILE A N 1
ATOM 1716 C CA . ILE A 1 202 ? -3.953 2.746 -8.857 1.00 98.25 202 ILE A CA 1
ATOM 1717 C C . ILE A 1 202 ? -3.140 3.103 -10.109 1.00 98.25 202 ILE A C 1
ATOM 1719 O O . ILE A 1 202 ? -3.269 4.206 -10.626 1.00 98.25 202 ILE A O 1
ATOM 1723 N N . LEU A 1 203 ? -2.397 2.144 -10.671 1.00 97.50 203 LEU A N 1
ATOM 1724 C CA . LEU A 1 203 ? -1.611 2.336 -11.896 1.00 97.50 203 LEU A CA 1
ATOM 1725 C C . LEU A 1 203 ? -2.466 2.706 -13.126 1.00 97.50 203 LEU A C 1
ATOM 1727 O O . LEU A 1 203 ? -1.954 3.260 -14.092 1.00 97.50 203 LEU A O 1
ATOM 1731 N N . LYS A 1 204 ? -3.771 2.399 -13.109 1.00 97.75 204 LYS A N 1
ATOM 1732 C CA . LYS A 1 204 ? -4.728 2.763 -14.171 1.00 97.75 204 LYS A CA 1
ATOM 1733 C C . LYS A 1 204 ? -5.324 4.163 -14.010 1.00 97.75 204 LYS A C 1
ATOM 1735 O O . LYS A 1 204 ? -6.112 4.556 -14.860 1.00 97.75 204 LYS A O 1
ATOM 1740 N N . LEU A 1 205 ? -5.003 4.886 -12.936 1.00 96.69 205 LEU A N 1
ATOM 1741 C CA . LEU A 1 205 ? -5.445 6.273 -12.766 1.00 96.69 205 LEU A CA 1
ATOM 1742 C C . LEU A 1 205 ? -4.714 7.233 -13.715 1.00 96.69 205 LEU A C 1
ATOM 1744 O O . LEU A 1 205 ? -5.175 8.352 -13.875 1.00 96.69 205 LEU A O 1
ATOM 1748 N N . GLU A 1 206 ? -3.594 6.810 -14.312 1.00 92.00 206 GLU A N 1
ATOM 1749 C CA . GLU A 1 206 ? -2.777 7.558 -15.291 1.00 92.00 206 GLU A CA 1
ATOM 1750 C C . GLU A 1 206 ? -2.255 8.930 -14.813 1.00 92.00 206 GLU A C 1
ATOM 1752 O O . GLU A 1 206 ? -1.545 9.613 -15.541 1.00 92.00 206 GLU A O 1
ATOM 1757 N N . GLU A 1 207 ? -2.492 9.284 -13.550 1.00 94.31 207 GLU A N 1
ATOM 1758 C CA . GLU A 1 207 ? -1.899 10.446 -12.895 1.00 94.31 207 GLU A CA 1
ATOM 1759 C C . GLU A 1 207 ? -0.463 10.145 -12.432 1.00 94.31 207 GLU A C 1
ATOM 1761 O O . GLU A 1 207 ? -0.261 9.136 -11.738 1.00 94.31 207 GLU A O 1
ATOM 1766 N N . PRO A 1 208 ? 0.541 10.992 -12.749 1.00 93.75 208 PRO A N 1
ATOM 1767 C CA . PRO A 1 208 ? 1.953 10.702 -12.489 1.00 93.75 208 PRO A CA 1
ATOM 1768 C C . PRO A 1 208 ? 2.271 10.313 -11.041 1.00 93.75 208 PRO A C 1
ATOM 1770 O O . PRO A 1 208 ? 2.927 9.298 -10.817 1.00 93.75 208 PRO A O 1
ATOM 1773 N N . CYS A 1 209 ? 1.753 11.049 -10.050 1.00 94.00 209 CYS A N 1
ATOM 1774 C CA . CYS A 1 209 ? 1.980 10.751 -8.629 1.00 94.00 209 CYS A CA 1
ATOM 1775 C C . CYS A 1 209 ? 1.386 9.390 -8.221 1.00 94.00 209 CYS A C 1
ATOM 1777 O O . CYS A 1 209 ? 2.018 8.622 -7.495 1.00 94.00 209 CYS A O 1
ATOM 1779 N N . CYS A 1 210 ? 0.196 9.050 -8.733 1.00 96.19 210 CYS A N 1
ATOM 1780 C CA . CYS A 1 210 ? -0.434 7.750 -8.484 1.00 96.19 210 CYS A CA 1
ATOM 1781 C C . CYS A 1 210 ? 0.353 6.614 -9.150 1.00 96.19 210 CYS A C 1
ATOM 1783 O O . CYS A 1 210 ? 0.577 5.571 -8.536 1.00 96.19 210 CYS A O 1
ATOM 1785 N N . CYS A 1 211 ? 0.792 6.818 -10.395 1.00 95.88 211 CYS A N 1
ATOM 1786 C CA . CYS A 1 211 ? 1.592 5.840 -11.125 1.00 95.88 211 CYS A CA 1
ATOM 1787 C C . CYS A 1 211 ? 2.939 5.605 -10.439 1.00 95.88 211 CYS A C 1
ATOM 1789 O O . CYS A 1 211 ? 3.319 4.452 -10.254 1.00 95.88 211 CYS A O 1
ATOM 1791 N N . GLY A 1 212 ? 3.621 6.671 -10.012 1.00 95.25 212 GLY A N 1
ATOM 1792 C CA . GLY A 1 212 ? 4.874 6.598 -9.263 1.00 95.25 212 GLY A CA 1
ATOM 1793 C C . GLY A 1 212 ? 4.729 5.764 -7.992 1.00 95.25 212 GLY A C 1
ATOM 1794 O O . GLY A 1 212 ? 5.436 4.772 -7.838 1.00 95.25 212 GLY A O 1
ATOM 1795 N N . ALA A 1 213 ? 3.747 6.085 -7.144 1.00 95.50 213 ALA A N 1
ATOM 1796 C CA . ALA A 1 213 ? 3.481 5.328 -5.919 1.00 95.50 213 ALA A CA 1
ATOM 1797 C C . ALA A 1 213 ? 3.112 3.855 -6.192 1.00 95.50 213 ALA A C 1
ATOM 1799 O O . ALA A 1 213 ? 3.569 2.951 -5.493 1.00 95.50 213 ALA A O 1
ATOM 1800 N N . ALA A 1 214 ? 2.316 3.582 -7.234 1.00 97.19 214 ALA A N 1
ATOM 1801 C CA . ALA A 1 214 ? 1.949 2.213 -7.592 1.00 97.19 214 ALA A CA 1
ATOM 1802 C C . ALA A 1 214 ? 3.135 1.401 -8.135 1.00 97.19 214 ALA A C 1
ATOM 1804 O O . ALA A 1 214 ? 3.295 0.233 -7.783 1.00 97.19 214 ALA A O 1
ATOM 1805 N N . LEU A 1 215 ? 3.968 1.996 -8.994 1.00 97.12 215 LEU A N 1
ATOM 1806 C CA . LEU A 1 215 ? 5.177 1.364 -9.530 1.00 97.12 215 LEU A CA 1
ATOM 1807 C C . LEU A 1 215 ? 6.185 1.074 -8.419 1.00 97.12 215 LEU A C 1
ATOM 1809 O O . LEU A 1 215 ? 6.731 -0.028 -8.375 1.00 97.12 215 LEU A O 1
ATOM 1813 N N . HIS A 1 216 ? 6.354 2.023 -7.499 1.00 95.69 216 HIS A N 1
ATOM 1814 C CA . HIS A 1 216 ? 7.187 1.871 -6.315 1.00 95.69 216 HIS A CA 1
ATOM 1815 C C . HIS A 1 216 ? 6.726 0.683 -5.458 1.00 95.69 216 HIS A C 1
ATOM 1817 O O . HIS A 1 216 ? 7.477 -0.274 -5.259 1.00 95.69 216 HIS A O 1
ATOM 1823 N N . GLY A 1 217 ? 5.437 0.651 -5.095 1.00 96.06 217 GLY A N 1
ATOM 1824 C CA . GLY A 1 217 ? 4.846 -0.468 -4.360 1.00 96.06 217 GLY A CA 1
ATOM 1825 C C . GLY A 1 217 ? 4.950 -1.813 -5.089 1.00 96.06 217 GLY A C 1
ATOM 1826 O O . GLY A 1 217 ? 5.201 -2.839 -4.458 1.00 96.06 217 GLY A O 1
ATOM 1827 N N . LEU A 1 218 ? 4.817 -1.841 -6.422 1.00 96.25 218 LEU A N 1
ATOM 1828 C CA . LEU A 1 218 ? 5.016 -3.058 -7.226 1.00 96.25 218 LEU A CA 1
ATOM 1829 C C . LEU A 1 218 ? 6.466 -3.563 -7.182 1.00 96.25 218 LEU A C 1
ATOM 1831 O O . LEU A 1 218 ? 6.673 -4.779 -7.226 1.00 96.25 218 LEU A O 1
ATOM 1835 N N . GLY A 1 219 ? 7.437 -2.654 -7.077 1.00 93.88 219 GLY A N 1
ATOM 1836 C CA . GLY A 1 219 ? 8.850 -2.975 -6.889 1.00 93.88 219 GLY A CA 1
ATOM 1837 C C . GLY A 1 219 ? 9.132 -3.693 -5.573 1.00 93.88 219 GLY A C 1
ATOM 1838 O O . GLY A 1 219 ? 9.889 -4.662 -5.557 1.00 93.88 219 GLY A O 1
ATOM 1839 N N . HIS A 1 220 ? 8.453 -3.295 -4.499 1.00 92.31 220 HIS A N 1
ATOM 1840 C CA . HIS A 1 220 ? 8.594 -3.924 -3.180 1.00 92.31 220 HIS A CA 1
ATOM 1841 C C . HIS A 1 220 ? 7.716 -5.159 -2.987 1.00 92.31 220 HIS A C 1
ATOM 1843 O O . HIS A 1 220 ? 8.055 -6.058 -2.219 1.00 92.31 220 HIS A O 1
ATOM 1849 N N . LEU A 1 221 ? 6.596 -5.266 -3.713 1.00 93.44 221 LEU A N 1
ATOM 1850 C CA . LEU A 1 221 ? 5.630 -6.356 -3.539 1.00 93.44 221 LEU A CA 1
ATOM 1851 C C . LEU A 1 221 ? 6.238 -7.752 -3.748 1.00 93.44 221 LEU A C 1
ATOM 1853 O O . LEU A 1 221 ? 5.757 -8.717 -3.152 1.00 93.44 221 LEU A O 1
ATOM 1857 N N . ARG A 1 222 ? 7.277 -7.874 -4.591 1.00 89.25 222 ARG A N 1
ATOM 1858 C CA . ARG A 1 222 ? 7.981 -9.144 -4.884 1.00 89.25 222 ARG A CA 1
ATOM 1859 C C . ARG A 1 222 ? 7.017 -10.275 -5.285 1.00 89.25 222 ARG A C 1
ATOM 1861 O O . ARG A 1 222 ? 7.217 -11.448 -4.980 1.00 89.25 222 ARG A O 1
ATOM 1868 N N . HIS A 1 223 ? 5.938 -9.923 -5.989 1.00 94.50 223 HIS A N 1
ATOM 1869 C CA . HIS A 1 223 ? 4.908 -10.866 -6.424 1.00 94.50 223 HIS A CA 1
ATOM 1870 C C . HIS A 1 223 ? 5.206 -11.437 -7.828 1.00 94.50 223 HIS A C 1
ATOM 1872 O O . HIS A 1 223 ? 5.503 -10.663 -8.744 1.00 94.50 223 HIS A O 1
ATOM 1878 N N . PRO A 1 224 ? 5.022 -12.752 -8.089 1.00 95.31 224 PRO A N 1
ATOM 1879 C CA . PRO A 1 224 ? 5.400 -13.392 -9.365 1.00 95.31 224 PRO A CA 1
ATOM 1880 C C . PRO A 1 224 ? 4.708 -12.835 -10.617 1.00 95.31 224 PRO A C 1
ATOM 1882 O O . PRO A 1 224 ? 5.174 -13.026 -11.740 1.00 95.31 224 PRO A O 1
ATOM 1885 N N . LYS A 1 225 ? 3.566 -12.163 -10.440 1.00 96.50 225 LYS A N 1
ATOM 1886 C CA . LYS A 1 225 ? 2.802 -11.515 -11.522 1.00 96.50 225 LYS A CA 1
ATOM 1887 C C . LYS A 1 225 ? 3.042 -10.001 -11.632 1.00 96.50 225 LYS A C 1
ATOM 1889 O O . LYS A 1 225 ? 2.587 -9.415 -12.609 1.00 96.50 225 LYS A O 1
ATOM 1894 N N . GLY A 1 226 ? 3.739 -9.377 -10.675 1.00 96.06 226 GLY A N 1
ATOM 1895 C CA . GLY A 1 226 ? 3.935 -7.919 -10.624 1.00 96.06 226 GLY A CA 1
ATOM 1896 C C . GLY A 1 226 ? 4.701 -7.375 -11.829 1.00 96.06 226 GLY A C 1
ATOM 1897 O O . GLY A 1 226 ? 4.268 -6.413 -12.459 1.00 96.06 226 GLY A O 1
ATOM 1898 N N . TRP A 1 227 ? 5.763 -8.075 -12.235 1.00 95.81 227 TRP A N 1
ATOM 1899 C CA . TRP A 1 227 ? 6.611 -7.680 -13.364 1.00 95.81 227 TRP A CA 1
ATOM 1900 C C . TRP A 1 227 ? 5.845 -7.445 -14.673 1.00 95.81 227 TRP A C 1
ATOM 1902 O O . TRP A 1 227 ? 6.251 -6.601 -15.468 1.00 95.81 227 TRP A O 1
ATOM 1912 N N . ARG A 1 228 ? 4.748 -8.180 -14.922 1.00 96.44 228 ARG A N 1
ATOM 1913 C CA . ARG A 1 228 ? 3.959 -8.026 -16.155 1.00 96.44 228 ARG A CA 1
ATOM 1914 C C . ARG A 1 228 ? 3.302 -6.657 -16.205 1.00 96.44 228 ARG A C 1
ATOM 1916 O O . ARG A 1 228 ? 3.411 -5.987 -17.220 1.00 96.44 228 ARG A O 1
ATOM 1923 N N . LEU A 1 229 ? 2.714 -6.221 -15.091 1.00 97.38 229 LEU A N 1
ATOM 1924 C CA . LEU A 1 229 ? 2.071 -4.910 -14.995 1.00 97.38 229 LEU A CA 1
ATOM 1925 C C . LEU A 1 229 ? 3.070 -3.783 -15.259 1.00 97.38 229 LEU A C 1
ATOM 1927 O O . LEU A 1 229 ? 2.785 -2.877 -16.038 1.00 97.38 229 LEU A O 1
ATOM 1931 N N . VAL A 1 230 ? 4.259 -3.872 -14.656 1.00 97.12 230 VAL A N 1
ATOM 1932 C CA . VAL A 1 230 ? 5.310 -2.868 -14.855 1.00 97.12 230 VAL A CA 1
ATOM 1933 C C . VAL A 1 230 ? 5.842 -2.906 -16.289 1.00 97.12 230 VAL A C 1
ATOM 1935 O O . VAL A 1 230 ? 6.037 -1.862 -16.905 1.00 97.12 230 VAL A O 1
ATOM 1938 N N . GLN A 1 231 ? 6.041 -4.093 -16.868 1.00 96.69 231 GLN A N 1
ATOM 1939 C CA . GLN A 1 231 ? 6.500 -4.216 -18.252 1.00 96.69 231 GLN A CA 1
ATOM 1940 C C . GLN A 1 231 ? 5.470 -3.679 -19.254 1.00 96.69 231 GLN A C 1
ATOM 1942 O O . GLN A 1 231 ? 5.857 -3.024 -20.222 1.00 96.69 231 GLN A O 1
ATOM 1947 N N . ASP A 1 232 ? 4.181 -3.923 -19.022 1.00 97.12 232 ASP A N 1
ATOM 1948 C CA . ASP A 1 232 ? 3.094 -3.390 -19.843 1.00 97.12 232 ASP A CA 1
ATOM 1949 C C . ASP A 1 232 ? 3.025 -1.862 -19.736 1.00 97.12 232 ASP A C 1
ATOM 1951 O O . ASP A 1 232 ? 2.839 -1.182 -20.745 1.00 97.12 232 ASP A O 1
ATOM 1955 N N . PHE A 1 233 ? 3.243 -1.307 -18.540 1.00 97.25 233 PHE A N 1
ATOM 1956 C CA . PHE A 1 233 ? 3.368 0.136 -18.341 1.00 97.25 233 PHE A CA 1
ATOM 1957 C C . PHE A 1 233 ? 4.552 0.716 -19.130 1.00 97.25 233 PHE A C 1
ATOM 1959 O O . PHE A 1 233 ? 4.357 1.614 -19.946 1.00 97.25 233 PHE A O 1
ATOM 1966 N N . ILE A 1 234 ? 5.754 0.142 -18.980 1.00 96.12 234 ILE A N 1
ATOM 1967 C CA . ILE A 1 234 ? 6.951 0.557 -19.733 1.00 96.12 234 ILE A CA 1
ATOM 1968 C C . ILE A 1 234 ? 6.686 0.534 -21.241 1.00 96.12 234 ILE A C 1
ATOM 1970 O O . ILE A 1 234 ? 7.087 1.453 -21.947 1.00 96.12 234 ILE A O 1
ATOM 1974 N N . ASN A 1 235 ? 6.028 -0.513 -21.749 1.00 96.69 235 ASN A N 1
ATOM 1975 C CA . ASN A 1 235 ? 5.748 -0.643 -23.178 1.00 96.69 235 ASN A CA 1
ATOM 1976 C C . ASN A 1 235 ? 4.800 0.453 -23.681 1.00 96.69 235 ASN A C 1
ATOM 1978 O O . ASN A 1 235 ? 5.024 0.979 -24.768 1.00 96.69 235 ASN A O 1
ATOM 1982 N N . ARG A 1 236 ? 3.765 0.797 -22.901 1.00 97.06 236 ARG A N 1
ATOM 1983 C CA . ARG A 1 236 ? 2.794 1.844 -23.259 1.00 97.06 236 ARG A CA 1
ATOM 1984 C C . ARG A 1 236 ? 3.413 3.241 -23.257 1.00 97.06 236 ARG A C 1
ATOM 1986 O O . ARG A 1 236 ? 3.146 4.002 -24.177 1.00 97.06 236 ARG A O 1
ATOM 1993 N N . HIS A 1 237 ? 4.273 3.538 -22.285 1.00 96.44 237 HIS A N 1
ATOM 1994 C CA . HIS A 1 237 ? 4.842 4.878 -22.090 1.00 96.44 237 HIS A CA 1
ATOM 1995 C C . HIS A 1 237 ? 6.261 5.032 -22.647 1.00 96.44 237 HIS A C 1
ATOM 1997 O O . HIS A 1 237 ? 6.912 6.044 -22.421 1.00 96.44 237 HIS A O 1
ATOM 2003 N N . ARG A 1 238 ? 6.783 4.045 -23.390 1.00 95.31 238 ARG A N 1
ATOM 2004 C CA . ARG A 1 238 ? 8.217 3.977 -23.728 1.00 95.31 238 ARG A CA 1
ATOM 2005 C C . ARG A 1 238 ? 8.774 5.251 -24.366 1.00 95.31 238 ARG A C 1
ATOM 2007 O O . ARG A 1 238 ? 9.934 5.566 -24.112 1.00 95.31 238 ARG A O 1
ATOM 2014 N N . ALA A 1 239 ? 7.982 5.916 -25.206 1.00 97.00 239 ALA A N 1
ATOM 2015 C CA . ALA A 1 239 ? 8.379 7.117 -25.938 1.00 97.00 239 ALA A CA 1
ATOM 2016 C C . ALA A 1 239 ? 8.476 8.377 -25.056 1.00 97.00 239 ALA A C 1
ATOM 2018 O O . ALA A 1 239 ? 9.128 9.334 -25.457 1.00 97.00 239 ALA A O 1
ATOM 2019 N N . GLU A 1 240 ? 7.842 8.366 -23.883 1.00 96.31 240 GLU A N 1
ATOM 2020 C CA . GLU A 1 240 ? 7.774 9.493 -22.943 1.00 96.31 240 GLU A CA 1
ATOM 2021 C C . GLU A 1 240 ? 8.850 9.399 -21.851 1.00 96.31 240 GLU A C 1
ATOM 2023 O O . GLU A 1 240 ? 9.145 10.391 -21.196 1.00 96.31 240 GLU A O 1
ATOM 2028 N N . LEU A 1 241 ? 9.450 8.218 -21.667 1.00 95.38 241 LEU A N 1
ATOM 2029 C CA . LEU A 1 241 ? 10.399 7.947 -20.588 1.00 95.38 241 LEU A CA 1
ATOM 2030 C C . LEU A 1 241 ? 11.826 8.336 -20.963 1.00 95.38 241 LEU A C 1
ATOM 2032 O O . LEU A 1 241 ? 12.384 7.839 -21.949 1.00 95.38 241 LEU A O 1
ATOM 2036 N N . THR A 1 242 ? 12.457 9.111 -20.087 1.00 96.06 242 THR A N 1
ATOM 2037 C CA . THR A 1 242 ? 13.910 9.286 -20.057 1.00 96.06 242 THR A CA 1
ATOM 2038 C C . THR A 1 242 ? 14.621 7.966 -19.737 1.00 96.06 242 THR A C 1
ATOM 2040 O O . THR A 1 242 ? 14.020 6.986 -19.279 1.00 96.06 242 THR A O 1
ATOM 2043 N N . ASP A 1 243 ? 15.933 7.916 -19.969 1.00 93.88 243 ASP A N 1
ATOM 2044 C CA . ASP A 1 243 ? 16.727 6.729 -19.639 1.00 93.88 243 ASP A CA 1
ATOM 2045 C C . ASP A 1 243 ? 16.767 6.454 -18.125 1.00 93.88 243 ASP A C 1
ATOM 2047 O O . ASP A 1 243 ? 16.758 5.290 -17.719 1.00 93.88 243 ASP A O 1
ATOM 2051 N N . ASP A 1 244 ? 16.734 7.498 -17.292 1.00 93.81 244 ASP A N 1
ATOM 2052 C CA . ASP A 1 244 ? 16.703 7.368 -15.831 1.00 93.81 244 ASP A CA 1
ATOM 2053 C C . ASP A 1 244 ? 15.353 6.859 -15.317 1.00 93.81 244 ASP A C 1
ATOM 2055 O O . ASP A 1 244 ? 15.312 5.944 -14.490 1.00 93.81 244 ASP A O 1
ATOM 2059 N N . GLU A 1 245 ? 14.240 7.360 -15.852 1.00 94.88 245 GLU A N 1
ATOM 2060 C CA . GLU A 1 245 ? 12.911 6.842 -15.508 1.00 94.88 245 GLU A CA 1
ATOM 2061 C C . GLU A 1 245 ? 12.756 5.388 -15.955 1.00 94.88 245 GLU A C 1
ATOM 2063 O O . GLU A 1 245 ? 12.272 4.542 -15.202 1.00 94.88 245 GLU A O 1
ATOM 2068 N N . LEU A 1 246 ? 13.229 5.053 -17.159 1.00 94.56 246 LEU A N 1
ATOM 2069 C CA . LEU A 1 246 ? 13.211 3.680 -17.651 1.00 94.56 246 LEU A CA 1
ATOM 2070 C C . LEU A 1 246 ? 14.044 2.743 -16.768 1.00 94.56 246 LEU A C 1
ATOM 2072 O O . LEU A 1 246 ? 13.618 1.614 -16.503 1.00 94.56 246 LEU A O 1
ATOM 2076 N N . ARG A 1 247 ? 15.231 3.184 -16.340 1.00 93.06 247 ARG A N 1
ATOM 2077 C CA . ARG A 1 247 ? 16.102 2.460 -15.404 1.00 93.06 247 ARG A CA 1
ATOM 2078 C C . ARG A 1 247 ? 15.351 2.163 -14.109 1.00 93.06 247 ARG A C 1
ATOM 2080 O O . ARG A 1 247 ? 15.256 1.002 -13.713 1.00 93.06 247 ARG A O 1
ATOM 2087 N N . TRP A 1 248 ? 14.747 3.180 -13.503 1.00 94.44 248 TRP A N 1
ATOM 2088 C CA . TRP A 1 248 ? 13.969 3.017 -12.277 1.00 94.44 248 TRP A CA 1
ATOM 2089 C C . TRP A 1 248 ? 12.755 2.089 -12.465 1.00 94.44 248 TRP A C 1
ATOM 2091 O O . TRP A 1 248 ? 12.535 1.177 -11.665 1.00 94.44 248 TRP A O 1
ATOM 2101 N N . MET A 1 249 ? 12.017 2.210 -13.572 1.00 95.38 249 MET A N 1
ATOM 2102 C CA . MET A 1 249 ? 10.892 1.313 -13.868 1.00 95.38 249 MET A CA 1
ATOM 2103 C C . MET A 1 249 ? 11.332 -0.139 -14.083 1.00 95.38 249 MET A C 1
ATOM 2105 O O . MET A 1 249 ? 10.605 -1.066 -13.725 1.00 95.38 249 MET A O 1
ATOM 2109 N N . ARG A 1 250 ? 12.528 -0.378 -14.636 1.00 94.62 250 ARG A N 1
ATOM 2110 C CA . ARG A 1 250 ? 13.099 -1.732 -14.720 1.00 94.62 250 ARG A CA 1
ATOM 2111 C C . ARG A 1 250 ? 13.405 -2.292 -13.331 1.00 94.62 250 ARG A C 1
ATOM 2113 O O . ARG A 1 250 ? 13.129 -3.466 -13.102 1.00 94.62 250 ARG A O 1
ATOM 2120 N N . ASN A 1 251 ? 13.872 -1.472 -12.389 1.00 93.06 251 ASN A N 1
ATOM 2121 C CA . ASN A 1 251 ? 14.047 -1.897 -10.994 1.00 93.06 251 ASN A CA 1
ATOM 2122 C C . ASN A 1 251 ? 12.713 -2.285 -10.347 1.00 93.06 251 ASN A C 1
ATOM 2124 O O . ASN A 1 251 ? 12.620 -3.349 -9.733 1.00 93.06 251 ASN A O 1
ATOM 2128 N N . CYS A 1 252 ? 11.661 -1.497 -10.584 1.00 94.88 252 CYS A N 1
ATOM 2129 C CA . CYS A 1 252 ? 10.300 -1.839 -10.164 1.00 94.88 252 CYS A CA 1
ATOM 2130 C C . CYS A 1 252 ? 9.832 -3.167 -10.787 1.00 94.88 252 CYS A C 1
ATOM 2132 O O . CYS A 1 252 ? 9.289 -4.031 -10.104 1.00 94.88 252 CYS A O 1
ATOM 2134 N N . ARG A 1 253 ? 10.082 -3.376 -12.088 1.00 95.31 253 ARG A N 1
ATOM 2135 C CA . ARG A 1 253 ? 9.707 -4.603 -12.813 1.00 95.31 253 ARG A CA 1
ATOM 2136 C C . ARG A 1 253 ? 10.389 -5.841 -12.239 1.00 95.31 253 ARG A C 1
ATOM 2138 O O . ARG A 1 253 ? 9.762 -6.895 -12.140 1.00 95.31 253 ARG A O 1
ATOM 2145 N N . ASP A 1 254 ? 11.671 -5.720 -11.919 1.00 92.50 254 ASP A N 1
ATOM 2146 C CA . ASP A 1 254 ? 12.505 -6.841 -11.490 1.00 92.50 254 ASP A CA 1
ATOM 2147 C C . ASP A 1 254 ? 12.353 -7.132 -9.986 1.00 92.50 254 ASP A C 1
ATOM 2149 O O . ASP A 1 254 ? 12.783 -8.194 -9.523 1.00 92.50 254 ASP A O 1
ATOM 2153 N N . GLY A 1 255 ? 11.678 -6.241 -9.251 1.00 90.38 255 GLY A N 1
ATOM 2154 C CA . GLY A 1 255 ? 11.443 -6.343 -7.813 1.00 90.38 255 GLY A CA 1
ATOM 2155 C C . GLY A 1 255 ? 12.695 -6.040 -6.992 1.00 90.38 255 GLY A C 1
ATOM 2156 O O . GLY A 1 255 ? 12.966 -6.733 -6.017 1.00 90.38 255 GLY A O 1
ATOM 2157 N N . VAL A 1 256 ? 13.513 -5.091 -7.459 1.00 89.12 256 VAL A N 1
ATOM 2158 C CA . VAL A 1 256 ? 14.823 -4.741 -6.879 1.00 89.12 256 VAL A CA 1
ATOM 2159 C C . VAL A 1 256 ? 14.893 -3.268 -6.485 1.00 89.12 256 VAL A C 1
ATOM 2161 O O . VAL A 1 256 ? 15.958 -2.665 -6.521 1.00 89.12 256 VAL A O 1
ATOM 2164 N N . VAL A 1 257 ? 13.751 -2.660 -6.171 1.00 88.06 257 VAL A N 1
ATOM 2165 C CA . VAL A 1 257 ? 13.738 -1.328 -5.557 1.00 88.06 257 VAL A CA 1
ATOM 2166 C C . VAL A 1 257 ? 14.374 -1.456 -4.168 1.00 88.06 257 VAL A C 1
ATOM 2168 O O . VAL A 1 257 ? 14.089 -2.419 -3.456 1.00 88.06 257 VAL A O 1
ATOM 2171 N N . LEU A 1 258 ? 15.297 -0.545 -3.851 1.00 74.00 258 LEU A N 1
ATOM 2172 C CA . LEU A 1 258 ? 15.997 -0.448 -2.569 1.00 74.00 258 LEU A CA 1
ATOM 2173 C C . LEU A 1 258 ? 15.578 0.830 -1.855 1.00 74.00 258 LEU A C 1
ATOM 2175 O O . LEU A 1 258 ? 15.371 1.829 -2.582 1.00 74.00 258 LEU A O 1
#

pLDDT: mean 90.35, std 10.61, range [42.75, 98.81]

Secondary structure (DSSP, 8-state):
----S----STT-EETTTS-HHHHHHHHHHS-GGG---EE-S-HHHHHHHHHHHHHTHHHHHHHS-HHHHHHHHHHHHSTTT-GGGGGT-TTS-HHHHHHHHHHTHHIIIIIGGGSTTS---HHHHHHHHHHIIIIISTTTT--HHHHHHHH---HHHHHHHHTT-HHHHHHHHHHHHHHHHHS-HHHHHHHHHHHHHHHHHGGG--HHHHHHHHHHHHHH--TTHHHHHHHHHHHHTTT--HHHHHHHHHHHHT---

Mean predicted aligned error: 4.82 Å

Radius of gyration: 18.72 Å; Cα contacts (8 Å, |Δi|>4): 326; chains: 1; bounding box: 40×42×59 Å

Nearest PDB structures (foldseek):
  8g9j-assembly1_A  TM=3.322E-01  e=3.938E-01  synthetic construct
  8g9k-assembly1_A  TM=2.868E-01  e=2.250E-01  synthetic construct
  6u1s-assembly1_A  TM=3.168E-01  e=6.602E-01  synthetic construct
  4c0e-assembly4_D  TM=2.819E-01  e=7.843E-01  Thermochaetoides thermophila
  4c0e-assembly2_B  TM=2.652E-01  e=4.390E+00  Thermochaetoides thermophila

Sequence (258 aa):
MRSLHHPCYDEGFIDLTSMDYEEWLEWVFTTDHTQWPDFCVQDPERLVNYFIQMCRDFARIGKQYSHEQIDQAIWFLLSAQLEFGRYLLDTSIPLSKRLECLHAMYHPFADFLSRQGGRYDGSGFFMWWDLIIESHFWGPDILSLEDLEQRYGIVWKEAVLQSENSRRVLKKTLRVWEQLYQQTTPDRRALLDETLRTLSRILKLEEPCCCGAALHGLGHLRHPKGWRLVQDFINRHRAELTDDELRWMRNCRDGVVL

Solvent-accessible surface area (backbone atoms only — not comparable to full-atom values): 13905 Å² total; per-residue (Å²): 132,80,82,89,60,47,68,70,86,51,93,80,39,45,45,60,48,76,47,55,66,67,60,36,50,50,49,51,47,68,54,74,64,92,72,64,72,61,60,18,44,84,42,64,58,57,48,48,50,46,53,29,50,51,21,68,42,20,55,57,50,62,73,75,49,54,73,66,32,51,38,51,28,45,42,42,44,34,33,92,78,61,35,47,36,52,61,64,68,38,79,89,42,58,66,69,57,40,45,48,33,43,52,27,59,36,33,41,42,70,52,34,60,54,72,46,79,81,78,59,87,50,65,35,61,46,44,48,41,47,38,30,33,49,62,49,76,43,20,82,93,72,48,44,72,66,52,46,22,72,74,69,70,48,59,61,76,58,41,41,70,42,33,68,81,32,77,61,41,38,58,52,39,43,52,52,24,41,51,52,57,68,72,45,53,72,71,56,46,53,47,54,55,36,43,52,52,25,35,55,54,37,44,67,66,73,30,67,72,39,30,50,22,23,44,50,29,40,4,57,58,46,46,71,67,42,33,58,58,43,49,52,49,49,65,75,45,51,91,78,51,51,73,68,56,48,38,53,49,33,18,22,29,41,39,46,59,127